Protein AF-A0A3D6DDX4-F1 (afdb_monomer)

Radius of gyration: 32.61 Å; Cα contacts (8 Å, |Δi|>4): 515; chains: 1; bounding box: 74×57×93 Å

Solvent-accessible surface area (backbone atoms only — not comparable to full-atom values): 14996 Å² total; per-residue (Å²): 114,76,58,86,79,42,96,39,39,44,76,56,99,90,41,79,40,80,52,83,88,81,90,64,96,78,84,83,81,57,51,32,90,61,49,87,46,74,40,81,66,42,64,26,13,63,46,86,69,30,82,55,46,32,93,75,28,76,35,69,66,72,69,34,29,23,49,38,32,46,39,37,30,42,78,93,50,89,79,35,96,74,36,42,15,45,24,26,73,95,65,75,56,36,35,59,79,34,72,45,47,63,95,54,93,49,34,35,38,44,75,47,78,45,48,68,45,77,48,56,31,42,51,16,49,16,50,45,78,90,28,47,54,61,43,44,73,92,62,22,43,79,62,88,78,89,50,33,25,38,65,49,72,41,76,87,49,60,44,70,52,73,59,23,16,77,52,45,81,45,36,34,66,26,10,61,48,86,58,21,76,53,43,35,98,63,31,67,40,70,69,72,58,55,75,45,71,55,29,73,25,16,64,48,84,85,27,77,58,43,31,94,75,27,73,36,74,65,80,69,59,39,58,90,84,50,57,103,47,70,59,28,71,80,68,84,85,51,76,50,72,68,24,54,48,54,54,61,71,49,62,89,65,82,86,131

Mean predicted aligned error: 11.87 Å

Foldseek 3Di:
DQDDPPPQWHDDPNDIDGHDDPPDDDDDADCDDNDPHHDDQQEDQCFPQFPGHDPSHPYYPQPGKAKEKEKEAAPVDDADPQAKAKAWVVVPRFQNPGHWDDPDLRMTMDMDIDTFDKIWMWMARHRDPVRTFQADPVQFDDPVPPGGTGMDGDDSHHDYDQYAYGNGPAFAAWCCDPQAPRHDPRHPHHPPNSPHGADEDACDPQFPGHDPSHPHYPPRGHHPPQDVCNQPCVPPPDNDVVSVVVCVVCPPPDDD

Structure (mmCIF, N/CA/C/O backbone):
data_AF-A0A3D6DDX4-F1
#
_entry.id   AF-A0A3D6DDX4-F1
#
loop_
_atom_site.group_PDB
_atom_site.id
_atom_s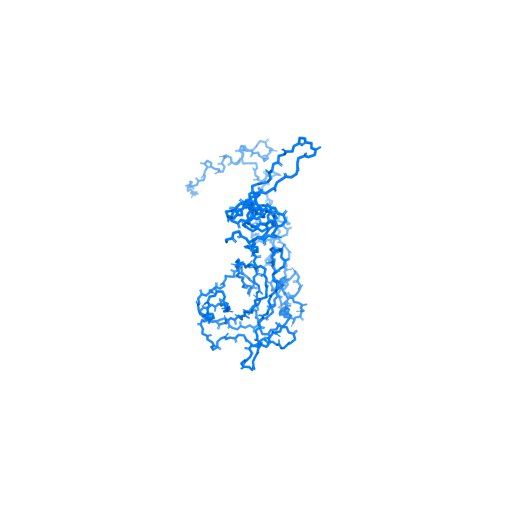ite.type_symbol
_atom_site.label_atom_id
_atom_site.label_alt_id
_atom_site.label_comp_id
_atom_site.label_asym_id
_atom_site.label_entity_id
_atom_site.label_seq_id
_atom_site.pdbx_PDB_ins_code
_atom_site.Cartn_x
_atom_site.Cartn_y
_atom_site.Cartn_z
_atom_site.occupancy
_atom_site.B_iso_or_equiv
_atom_site.auth_seq_id
_atom_site.auth_comp_id
_atom_site.auth_asym_id
_atom_site.auth_atom_id
_atom_site.pdbx_PDB_model_num
ATOM 1 N N . MET A 1 1 ? 30.812 7.274 -39.908 1.00 54.00 1 MET A N 1
ATOM 2 C CA . MET A 1 1 ? 31.509 7.674 -41.150 1.00 54.00 1 MET A CA 1
ATOM 3 C C . MET A 1 1 ? 30.597 7.269 -42.289 1.00 54.00 1 MET A C 1
ATOM 5 O O . MET A 1 1 ? 30.140 6.133 -42.245 1.00 54.00 1 MET A O 1
ATOM 9 N N . PHE A 1 2 ? 30.255 8.176 -43.211 1.00 59.62 2 PHE A N 1
ATOM 10 C CA . PHE A 1 2 ? 29.468 7.807 -44.393 1.00 59.62 2 PHE A CA 1
ATOM 11 C C . PHE A 1 2 ? 30.114 6.600 -45.078 1.00 59.62 2 PHE A C 1
ATOM 13 O O . PHE A 1 2 ? 31.309 6.622 -45.369 1.00 59.62 2 PHE A O 1
ATOM 20 N N . VAL A 1 3 ? 29.335 5.538 -45.269 1.00 61.09 3 VAL A N 1
ATOM 21 C CA . VAL A 1 3 ? 29.770 4.351 -46.003 1.00 61.09 3 VAL A CA 1
ATOM 22 C C . VAL A 1 3 ? 29.190 4.465 -47.404 1.00 61.09 3 VAL A C 1
ATOM 24 O O . VAL A 1 3 ? 27.988 4.691 -47.569 1.00 61.09 3 VAL A O 1
ATOM 27 N N . GLU A 1 4 ? 30.062 4.348 -48.398 1.00 57.22 4 GLU A N 1
ATOM 28 C CA . GLU A 1 4 ? 29.690 4.280 -49.806 1.00 57.22 4 GLU A CA 1
ATOM 29 C C . GLU A 1 4 ? 28.617 3.198 -50.029 1.00 57.22 4 GLU A C 1
ATOM 31 O O . GLU A 1 4 ? 28.760 2.066 -49.568 1.00 57.22 4 GLU A O 1
ATOM 36 N N . GLY A 1 5 ? 27.526 3.560 -50.713 1.00 59.16 5 GLY A N 1
ATOM 37 C CA . GLY A 1 5 ? 26.443 2.632 -51.062 1.00 59.16 5 GLY A CA 1
ATOM 38 C C . GLY A 1 5 ? 25.232 2.624 -50.119 1.00 59.16 5 GLY A C 1
ATOM 39 O O . GLY A 1 5 ? 24.319 1.827 -50.324 1.00 59.16 5 GLY A O 1
ATOM 40 N N . THR A 1 6 ? 25.172 3.505 -49.114 1.00 67.25 6 THR A N 1
ATOM 41 C CA . THR A 1 6 ? 23.922 3.743 -48.363 1.00 67.25 6 THR A CA 1
ATOM 42 C C . THR A 1 6 ? 22.926 4.548 -49.206 1.00 67.25 6 THR A C 1
ATOM 44 O O . THR A 1 6 ? 23.333 5.371 -50.023 1.00 67.25 6 THR A O 1
ATOM 47 N N . SER A 1 7 ? 21.621 4.314 -49.022 1.00 69.56 7 SER A N 1
ATOM 48 C CA . SER A 1 7 ? 20.542 4.767 -49.923 1.00 69.56 7 SER A CA 1
ATOM 49 C C . SER A 1 7 ? 20.453 6.280 -50.153 1.00 69.56 7 SER A C 1
ATOM 51 O O . SER A 1 7 ? 19.925 6.695 -51.178 1.00 69.56 7 SER A O 1
ATOM 53 N N . CYS A 1 8 ? 20.980 7.102 -49.239 1.00 74.12 8 CYS A N 1
ATOM 54 C CA . CYS A 1 8 ? 21.035 8.557 -49.392 1.00 74.12 8 CYS A CA 1
ATOM 55 C C . CYS A 1 8 ? 22.412 9.074 -49.826 1.00 74.12 8 CYS A C 1
ATOM 57 O O . CYS A 1 8 ? 22.665 10.269 -49.706 1.00 74.12 8 CYS A O 1
ATOM 59 N N . THR A 1 9 ? 23.340 8.217 -50.257 1.00 81.25 9 THR A N 1
ATOM 60 C CA . THR A 1 9 ? 24.701 8.631 -50.625 1.00 81.25 9 THR A CA 1
ATOM 61 C C . THR A 1 9 ? 25.054 8.280 -52.059 1.00 81.25 9 THR A C 1
ATOM 63 O O . THR A 1 9 ? 24.591 7.284 -52.609 1.00 81.25 9 THR A O 1
ATOM 66 N N . SER A 1 10 ? 25.929 9.084 -52.655 1.00 84.25 10 SER A N 1
ATOM 67 C CA . SER A 1 10 ? 26.628 8.747 -53.894 1.00 84.25 10 SER A CA 1
ATOM 68 C C . SER A 1 10 ? 28.092 9.162 -53.797 1.00 84.25 10 SER A C 1
ATOM 70 O O . SER A 1 10 ? 28.427 10.157 -53.150 1.00 84.25 10 SER A O 1
ATOM 72 N N . THR A 1 11 ? 28.973 8.394 -54.435 1.00 82.00 11 THR A N 1
ATOM 73 C CA . THR A 1 11 ? 30.390 8.750 -54.553 1.00 82.00 11 THR A CA 1
ATOM 74 C C . THR A 1 11 ? 30.614 9.455 -55.879 1.00 82.00 11 THR A C 1
ATOM 76 O O . THR A 1 11 ? 30.340 8.896 -56.940 1.00 82.00 11 THR A O 1
ATOM 79 N N . ILE A 1 12 ? 31.131 10.680 -55.821 1.00 80.25 12 ILE A N 1
ATOM 80 C CA . ILE A 1 12 ? 31.520 11.462 -56.998 1.00 80.25 12 ILE A CA 1
ATOM 81 C C . ILE A 1 12 ? 32.944 11.954 -56.751 1.00 80.25 12 ILE A C 1
ATOM 83 O O . ILE A 1 12 ? 33.232 12.517 -55.696 1.00 80.25 12 ILE A O 1
ATOM 87 N N . ASP A 1 13 ? 33.844 11.685 -57.697 1.00 83.94 13 ASP A N 1
ATOM 88 C CA . ASP A 1 13 ? 35.253 12.104 -57.663 1.00 83.94 13 ASP A CA 1
ATOM 89 C C . ASP A 1 13 ? 36.011 11.736 -56.371 1.00 83.94 13 ASP A C 1
ATOM 91 O O . ASP A 1 13 ? 36.883 12.467 -55.905 1.00 83.94 13 ASP A O 1
ATOM 95 N N . GLY A 1 14 ? 35.688 10.581 -55.778 1.00 81.56 14 GLY A N 1
ATOM 96 C CA . GLY A 1 14 ? 36.337 10.083 -54.559 1.00 81.56 14 GLY A CA 1
ATOM 97 C C . GLY A 1 14 ? 35.808 10.686 -53.253 1.00 81.56 14 GLY A C 1
ATOM 98 O O . GLY A 1 14 ? 36.330 10.364 -52.187 1.00 81.56 14 GLY A O 1
ATOM 99 N N . PHE A 1 15 ? 34.760 11.513 -53.313 1.00 79.75 15 PHE A N 1
ATOM 100 C CA . PHE A 1 15 ? 34.055 12.036 -52.144 1.00 79.75 15 PHE A CA 1
ATOM 101 C C . PHE A 1 15 ? 32.671 11.389 -52.021 1.00 79.75 15 PHE A C 1
ATOM 103 O O . PHE A 1 15 ? 31.879 11.403 -52.965 1.00 79.75 15 PHE A O 1
ATOM 110 N N . THR A 1 16 ? 32.363 10.834 -50.847 1.00 79.75 16 THR A N 1
ATOM 111 C CA . THR A 1 16 ? 31.023 10.327 -50.524 1.00 79.75 16 THR A CA 1
ATOM 112 C C . THR A 1 16 ? 30.129 11.495 -50.115 1.00 79.75 16 THR A C 1
ATOM 114 O O . THR A 1 16 ? 30.319 12.094 -49.056 1.00 79.75 16 THR A O 1
ATOM 117 N N . ASN A 1 17 ? 29.158 11.820 -50.964 1.00 80.62 17 ASN A N 1
ATOM 118 C CA . ASN A 1 17 ? 28.190 12.895 -50.771 1.00 80.62 17 ASN A CA 1
ATOM 119 C C . ASN A 1 17 ? 26.814 12.328 -50.415 1.00 80.62 17 ASN A C 1
ATOM 121 O O . ASN A 1 17 ? 26.545 11.149 -50.644 1.00 80.62 17 ASN A O 1
ATOM 125 N N . ARG A 1 18 ? 25.920 13.181 -49.904 1.00 82.19 18 ARG A N 1
ATOM 126 C CA . ARG A 1 18 ? 24.488 12.869 -49.816 1.00 82.19 18 ARG A CA 1
ATOM 127 C C . ARG A 1 18 ? 23.796 13.134 -51.158 1.00 82.19 18 ARG A C 1
ATOM 129 O O . ARG A 1 18 ? 24.136 14.093 -51.845 1.00 82.19 18 ARG A O 1
ATOM 136 N N . THR A 1 19 ? 22.800 12.323 -51.484 1.00 81.81 19 THR A N 1
ATOM 137 C CA . THR A 1 19 ? 21.980 12.395 -52.694 1.00 81.81 19 THR A CA 1
ATOM 138 C C . THR A 1 19 ? 20.511 12.468 -52.308 1.00 81.81 19 THR A C 1
ATOM 140 O O . THR A 1 19 ? 20.072 11.788 -51.381 1.00 81.81 19 THR A O 1
ATOM 143 N N . MET A 1 20 ? 19.756 13.295 -53.028 1.00 80.12 20 MET A N 1
ATOM 144 C CA . MET A 1 20 ? 18.311 13.452 -52.884 1.00 80.12 20 MET A CA 1
ATOM 145 C C . MET A 1 20 ? 17.662 13.487 -54.271 1.00 80.12 20 MET A C 1
ATOM 147 O O . MET A 1 20 ? 18.166 14.171 -55.161 1.00 80.12 20 MET A O 1
ATOM 151 N N . ASP A 1 21 ? 16.536 12.794 -54.437 1.00 78.69 21 ASP A N 1
ATOM 152 C CA . ASP A 1 21 ? 15.739 12.827 -55.665 1.00 78.69 21 ASP A CA 1
ATOM 153 C C . ASP A 1 21 ? 14.546 13.771 -55.488 1.00 78.69 21 ASP A C 1
ATOM 155 O O . ASP A 1 21 ? 13.675 13.552 -54.646 1.00 78.69 21 ASP A O 1
ATOM 159 N N . VAL A 1 22 ? 14.488 14.838 -56.287 1.00 82.69 22 VAL A N 1
ATOM 160 C CA . VAL A 1 22 ? 13.415 15.841 -56.217 1.00 82.69 22 VAL A CA 1
ATOM 161 C C . VAL A 1 22 ? 12.401 15.582 -57.328 1.00 82.69 22 VAL A C 1
ATOM 163 O O . VAL A 1 22 ? 12.643 15.910 -58.487 1.00 82.69 22 VAL A O 1
ATOM 166 N N . THR A 1 23 ? 11.249 15.008 -56.980 1.00 85.25 23 THR A N 1
ATOM 167 C CA . THR A 1 23 ? 10.133 14.749 -57.916 1.00 85.25 23 THR A CA 1
ATOM 168 C C . THR A 1 23 ? 8.969 15.736 -57.759 1.00 85.25 23 THR A C 1
ATOM 170 O O . THR A 1 23 ? 8.028 15.724 -58.551 1.00 85.25 23 THR A O 1
ATOM 173 N N . GLY A 1 24 ? 9.056 16.633 -56.773 1.00 87.19 24 GLY A N 1
ATOM 174 C CA . GLY A 1 24 ? 8.086 17.681 -56.466 1.00 87.19 24 GLY A CA 1
ATOM 175 C C . GLY A 1 24 ? 8.569 18.560 -55.308 1.00 87.19 24 GLY A C 1
ATOM 176 O O . GLY A 1 24 ? 9.687 18.393 -54.823 1.00 87.19 24 GLY A O 1
ATOM 177 N N . ALA A 1 25 ? 7.734 19.503 -54.865 1.00 81.94 25 ALA A N 1
ATOM 178 C CA . ALA A 1 25 ? 8.025 20.279 -53.662 1.00 81.94 25 ALA A CA 1
ATOM 179 C C . ALA A 1 25 ? 8.060 19.347 -52.440 1.00 81.94 25 ALA A C 1
ATOM 181 O O . ALA A 1 25 ? 7.095 18.627 -52.189 1.00 81.94 25 ALA A O 1
ATOM 182 N N . ALA A 1 26 ? 9.166 19.366 -51.702 1.00 73.94 26 ALA A N 1
ATOM 183 C CA . ALA A 1 26 ? 9.375 18.531 -50.528 1.00 73.94 26 ALA A CA 1
ATOM 184 C C . ALA A 1 26 ? 10.212 19.275 -49.480 1.00 73.94 26 ALA A C 1
ATOM 186 O O . ALA A 1 26 ? 11.083 20.076 -49.827 1.00 73.94 26 ALA A O 1
ATOM 187 N N . THR A 1 27 ? 9.956 18.974 -48.210 1.00 73.44 27 THR A N 1
ATOM 188 C CA . THR A 1 27 ? 10.793 19.359 -47.068 1.00 73.44 27 THR A CA 1
ATOM 189 C C . THR A 1 27 ? 11.576 18.121 -46.641 1.00 73.44 27 THR A C 1
ATOM 191 O O . THR A 1 27 ? 10.989 17.048 -46.547 1.00 73.44 27 THR A O 1
ATOM 194 N N . LEU A 1 28 ? 12.889 18.243 -46.440 1.00 70.12 28 LEU A N 1
ATOM 195 C CA . LEU A 1 28 ? 13.732 17.124 -46.009 1.00 70.12 28 LEU A CA 1
ATOM 196 C C . LEU A 1 28 ? 13.717 16.966 -44.485 1.00 70.12 28 LEU A C 1
ATOM 198 O O . LEU A 1 28 ? 13.709 17.968 -43.770 1.00 70.12 28 LEU A O 1
ATOM 202 N N . ASP A 1 29 ? 13.807 15.722 -44.014 1.00 64.94 29 ASP A N 1
ATOM 203 C CA . ASP A 1 29 ? 13.931 15.400 -42.590 1.00 64.94 29 ASP A CA 1
ATOM 204 C C . ASP A 1 29 ? 15.296 15.827 -42.016 1.00 64.94 29 ASP A C 1
ATOM 206 O O . ASP A 1 29 ? 16.325 15.823 -42.705 1.00 64.94 29 ASP A O 1
ATOM 210 N N . VAL A 1 30 ? 15.321 16.171 -40.724 1.00 70.88 30 VAL A N 1
ATOM 211 C CA . VAL A 1 30 ? 16.560 16.417 -39.966 1.00 70.88 30 VAL A CA 1
ATOM 212 C C . VAL A 1 30 ? 17.278 15.082 -39.771 1.00 70.88 30 VAL A C 1
ATOM 214 O O . VAL A 1 30 ? 16.682 14.151 -39.255 1.00 70.88 30 VAL A O 1
ATOM 217 N N . VAL A 1 31 ? 18.550 14.963 -40.175 1.00 73.12 31 VAL A N 1
ATOM 218 C CA . VAL A 1 31 ? 19.326 13.699 -40.181 1.00 73.12 31 VAL A CA 1
ATOM 219 C C . VAL A 1 31 ? 20.639 13.798 -39.403 1.00 73.12 31 VAL A C 1
ATOM 221 O O . VAL A 1 31 ? 21.297 14.840 -39.413 1.00 73.12 31 VAL A O 1
ATOM 224 N N . CYS A 1 32 ? 21.075 12.703 -38.768 1.00 70.31 32 CYS A N 1
ATOM 225 C CA . CYS A 1 32 ? 22.289 12.708 -37.945 1.00 70.31 32 CYS A CA 1
ATOM 226 C C . CYS A 1 32 ? 23.563 12.967 -38.752 1.00 70.31 32 CYS A C 1
ATOM 228 O O . CYS A 1 32 ? 23.680 12.583 -39.920 1.00 70.31 32 CYS A O 1
ATOM 230 N N . TRP A 1 33 ? 24.564 13.585 -38.117 1.00 68.38 33 TRP A N 1
ATOM 231 C CA . TRP A 1 33 ? 25.896 13.771 -38.702 1.00 68.38 33 TRP A CA 1
ATOM 232 C C . TRP A 1 33 ? 26.492 12.417 -39.126 1.00 68.38 33 TRP A C 1
ATOM 234 O O . TRP A 1 33 ? 26.530 11.481 -38.331 1.00 68.38 33 TRP A O 1
ATOM 244 N N . ASN A 1 34 ? 26.958 12.296 -40.378 1.00 71.12 34 ASN A N 1
ATOM 245 C CA . ASN A 1 34 ? 27.402 11.028 -40.991 1.00 71.12 34 ASN A CA 1
ATOM 246 C C . ASN A 1 34 ? 26.329 9.920 -41.137 1.00 71.12 34 ASN A C 1
ATOM 248 O O . ASN A 1 34 ? 26.691 8.752 -41.280 1.00 71.12 34 ASN A O 1
ATOM 252 N N . SER A 1 35 ? 25.036 10.259 -41.130 1.00 68.69 35 SER A N 1
ATOM 253 C CA . SER A 1 35 ? 23.929 9.304 -41.288 1.00 68.69 35 SER A CA 1
ATOM 254 C C . SER A 1 35 ? 22.991 9.682 -42.436 1.00 68.69 35 SER A C 1
ATOM 256 O O . SER A 1 35 ? 22.870 10.856 -42.789 1.00 68.69 35 SER A O 1
ATOM 258 N N . CYS A 1 36 ? 22.318 8.686 -43.004 1.00 67.94 36 CYS A N 1
ATOM 259 C CA . CYS A 1 36 ? 21.167 8.869 -43.892 1.00 67.94 36 CYS A CA 1
ATOM 260 C C . CYS A 1 36 ? 19.829 8.914 -43.153 1.00 67.94 36 CYS A C 1
ATOM 262 O O . CYS A 1 36 ? 18.794 9.119 -43.775 1.00 67.94 36 CYS A O 1
ATOM 264 N N . TYR A 1 37 ? 19.863 8.684 -41.845 1.00 65.19 37 TYR A N 1
ATOM 265 C CA . TYR A 1 37 ? 18.694 8.500 -41.001 1.00 65.19 37 TYR A CA 1
ATOM 266 C C . TYR A 1 37 ? 18.467 9.729 -40.124 1.00 65.19 37 TYR A C 1
ATOM 268 O O . TYR A 1 37 ? 19.427 10.442 -39.798 1.00 65.19 37 TYR A O 1
ATOM 276 N N . ALA A 1 38 ? 17.203 9.969 -39.767 1.00 64.31 38 ALA A N 1
ATOM 277 C CA . ALA A 1 38 ? 16.792 11.135 -39.003 1.00 64.31 38 ALA A CA 1
ATOM 278 C C . ALA A 1 38 ? 17.563 11.267 -37.669 1.00 64.31 38 ALA A C 1
ATOM 280 O O . ALA A 1 38 ? 17.870 10.260 -37.031 1.00 64.31 38 ALA A O 1
ATOM 281 N N . CYS A 1 39 ? 17.901 12.496 -37.277 1.00 66.62 39 CYS A N 1
ATOM 282 C CA . CYS A 1 39 ? 18.318 12.859 -35.919 1.00 66.62 39 CYS A CA 1
ATOM 283 C C . CYS A 1 39 ? 17.188 13.678 -35.313 1.00 66.62 39 CYS A C 1
ATOM 285 O O . CYS A 1 39 ? 16.641 14.512 -36.022 1.00 66.62 39 CYS A O 1
ATOM 287 N N . ASP A 1 40 ? 16.901 13.478 -34.033 1.00 61.19 40 ASP A N 1
ATOM 288 C CA . ASP A 1 40 ? 15.701 13.951 -33.329 1.00 61.19 40 ASP A CA 1
ATOM 289 C C . ASP A 1 40 ? 14.442 13.154 -33.662 1.00 61.19 40 ASP A C 1
ATOM 291 O O . ASP A 1 40 ? 13.486 13.638 -34.264 1.00 61.19 40 ASP A O 1
ATOM 295 N N . VAL A 1 41 ? 14.392 11.930 -33.143 1.00 65.00 41 VAL A N 1
ATOM 296 C CA . VAL A 1 41 ? 13.188 11.620 -32.379 1.00 65.00 41 VAL A CA 1
ATOM 297 C C . VAL A 1 41 ? 13.371 12.299 -31.027 1.00 65.00 41 VAL A C 1
ATOM 299 O O . VAL A 1 41 ? 14.342 12.009 -30.337 1.00 65.00 41 VAL A O 1
ATOM 302 N N . ALA A 1 42 ? 12.508 13.255 -30.680 1.00 78.00 42 ALA A N 1
ATOM 303 C CA . ALA A 1 42 ? 12.359 13.640 -29.284 1.00 78.00 42 ALA A CA 1
ATOM 304 C C . ALA A 1 42 ? 12.030 12.345 -28.532 1.00 78.00 42 ALA A C 1
ATOM 306 O O . ALA A 1 42 ? 10.989 11.735 -28.779 1.00 78.00 42 ALA A O 1
ATOM 307 N N . THR A 1 43 ? 12.991 11.838 -27.767 1.00 82.62 43 THR A N 1
ATOM 308 C CA . THR A 1 43 ? 12.847 10.582 -27.042 1.00 82.62 43 THR A CA 1
ATOM 309 C C . THR A 1 43 ? 12.521 10.879 -25.597 1.00 82.62 43 THR A C 1
ATOM 311 O O . THR A 1 43 ? 13.166 11.731 -24.989 1.00 82.62 43 THR A O 1
ATOM 314 N N . GLY A 1 44 ? 11.572 10.142 -25.055 1.00 88.25 44 GLY A N 1
ATOM 315 C CA . GLY A 1 44 ? 11.123 10.260 -23.678 1.00 88.25 44 GLY A CA 1
ATOM 316 C C . GLY A 1 44 ? 9.973 9.294 -23.460 1.00 88.25 44 GLY A C 1
ATOM 317 O O . GLY A 1 44 ? 9.566 8.594 -24.390 1.00 88.25 44 GLY A O 1
ATOM 318 N N . CYS A 1 45 ? 9.422 9.256 -22.253 1.00 93.88 45 CYS A N 1
ATOM 319 C CA . CYS A 1 45 ? 8.257 8.421 -22.022 1.00 93.88 45 CYS A CA 1
ATOM 320 C C . CYS A 1 45 ? 7.063 8.929 -22.842 1.00 93.88 45 CYS A C 1
ATOM 322 O O . CYS A 1 45 ? 6.601 10.052 -22.651 1.00 93.88 45 CYS A O 1
ATOM 324 N N . THR A 1 46 ? 6.531 8.078 -23.719 1.00 92.62 46 THR A N 1
ATOM 325 C CA . THR A 1 46 ? 5.374 8.420 -24.570 1.00 92.62 46 THR A CA 1
ATOM 326 C C . THR A 1 46 ? 4.031 7.969 -23.992 1.00 92.62 46 THR A C 1
ATOM 328 O O . THR A 1 46 ? 3.002 8.171 -24.633 1.00 92.62 46 THR A O 1
ATOM 331 N N . ASP A 1 47 ? 4.018 7.368 -22.797 1.00 94.56 47 ASP A N 1
ATOM 332 C CA . ASP A 1 47 ? 2.801 6.903 -22.125 1.00 94.56 47 ASP A CA 1
ATOM 333 C C . ASP A 1 47 ? 2.166 8.026 -21.278 1.00 94.56 47 ASP A C 1
ATOM 335 O O . ASP A 1 47 ? 2.743 8.398 -20.254 1.00 94.56 47 ASP A O 1
ATOM 339 N N . PRO A 1 48 ? 0.969 8.541 -21.631 1.00 94.31 48 PRO A N 1
ATOM 340 C CA . PRO A 1 48 ? 0.280 9.575 -20.854 1.00 94.31 48 PRO A CA 1
ATOM 341 C C . PRO A 1 48 ? -0.113 9.154 -19.430 1.00 94.31 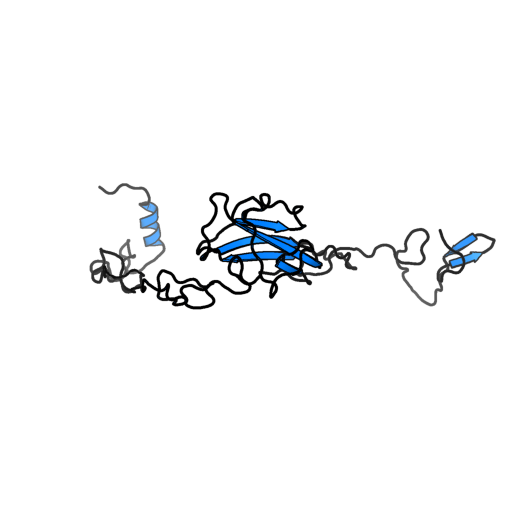48 PRO A C 1
ATOM 343 O O . PRO A 1 48 ? -0.471 10.008 -18.619 1.00 94.31 48 PRO A O 1
ATOM 346 N N . GLY A 1 49 ? -0.112 7.852 -19.133 1.00 92.88 49 GLY A N 1
ATOM 347 C CA . GLY A 1 49 ? -0.367 7.289 -17.808 1.00 92.88 49 GLY A CA 1
ATOM 348 C C . GLY A 1 49 ? 0.871 7.199 -16.909 1.00 92.88 49 GLY A C 1
ATOM 349 O O . GLY A 1 49 ? 0.724 6.910 -15.719 1.00 92.88 49 GLY A O 1
ATOM 350 N N . ALA A 1 50 ? 2.070 7.444 -17.441 1.00 96.56 50 ALA A N 1
ATOM 351 C CA . ALA A 1 50 ? 3.313 7.423 -16.678 1.00 96.56 50 ALA A CA 1
ATOM 352 C C . ALA A 1 50 ? 3.559 8.738 -15.920 1.00 96.56 50 ALA A C 1
ATOM 354 O O . ALA A 1 50 ? 3.131 9.819 -16.323 1.00 96.56 50 ALA A O 1
ATOM 355 N N . LEU A 1 51 ? 4.321 8.660 -14.829 1.00 96.69 51 LEU A N 1
ATOM 356 C CA . LEU A 1 51 ? 4.665 9.815 -13.987 1.00 96.69 51 LEU A CA 1
ATOM 357 C C . LEU A 1 51 ? 5.609 10.805 -14.676 1.00 96.69 51 LEU A C 1
ATOM 359 O O . LEU A 1 51 ? 5.664 11.975 -14.302 1.00 96.69 51 LEU A O 1
ATOM 363 N N . ASN A 1 52 ? 6.376 10.325 -15.648 1.00 96.06 52 ASN A N 1
ATOM 364 C CA . ASN A 1 52 ? 7.366 11.080 -16.405 1.00 96.06 52 ASN A CA 1
ATOM 365 C C . ASN A 1 52 ? 7.009 11.180 -17.895 1.00 96.06 52 ASN A C 1
ATOM 367 O O . ASN A 1 52 ? 7.917 11.264 -18.720 1.00 96.06 52 ASN A O 1
ATOM 371 N N . TYR A 1 53 ? 5.712 11.155 -18.226 1.00 95.88 53 TYR A N 1
ATOM 372 C CA . TYR A 1 53 ? 5.220 11.409 -19.580 1.00 95.88 53 TYR A CA 1
ATOM 373 C C . TYR A 1 53 ? 5.802 12.707 -20.154 1.00 95.88 53 TYR A C 1
ATOM 375 O O . TYR A 1 53 ? 5.737 13.764 -19.520 1.00 95.88 53 TYR A O 1
ATOM 383 N N . ASP A 1 54 ? 6.339 12.618 -21.366 1.00 94.56 54 ASP A N 1
ATOM 384 C CA . ASP A 1 54 ? 6.859 13.737 -22.139 1.00 94.56 54 ASP A CA 1
ATOM 385 C C . ASP A 1 54 ? 5.970 13.938 -23.372 1.00 94.56 54 ASP A C 1
ATOM 387 O O . ASP A 1 54 ? 5.987 13.144 -24.313 1.00 94.56 54 ASP A O 1
ATOM 391 N N . ASP A 1 55 ? 5.187 15.018 -23.378 1.00 94.56 55 ASP A N 1
ATOM 392 C CA . ASP A 1 55 ? 4.277 15.346 -24.480 1.00 94.56 55 ASP A CA 1
ATOM 393 C C . ASP A 1 55 ? 4.996 15.833 -25.747 1.00 94.56 55 ASP A C 1
ATOM 395 O O . ASP A 1 55 ? 4.377 15.947 -26.810 1.00 94.56 55 ASP A O 1
ATOM 399 N N . THR A 1 56 ? 6.301 16.092 -25.653 1.00 88.94 56 THR A N 1
ATOM 400 C CA . THR A 1 56 ? 7.159 16.414 -26.791 1.00 88.94 56 THR A CA 1
ATOM 401 C C . THR A 1 56 ? 7.824 15.176 -27.384 1.00 88.94 56 THR A C 1
ATOM 403 O O . THR A 1 56 ? 8.307 15.246 -28.517 1.00 88.94 56 THR A O 1
ATOM 406 N N . ALA A 1 57 ? 7.817 14.043 -26.671 1.00 87.69 57 ALA A N 1
ATOM 407 C CA . ALA A 1 57 ? 8.414 12.805 -27.141 1.00 87.69 57 ALA A CA 1
ATOM 408 C C . ALA A 1 57 ? 7.602 12.186 -28.290 1.00 87.69 57 ALA A C 1
ATOM 410 O O . ALA A 1 57 ? 6.391 11.983 -28.215 1.00 87.69 57 ALA A O 1
ATOM 411 N N . ILE A 1 58 ? 8.300 11.840 -29.371 1.00 83.31 58 ILE A N 1
ATOM 412 C CA . ILE A 1 58 ? 7.756 11.142 -30.543 1.00 83.31 58 ILE A CA 1
ATOM 413 C C . ILE A 1 58 ? 8.264 9.699 -30.656 1.00 83.31 58 ILE A C 1
ATOM 415 O O . ILE A 1 58 ? 7.852 8.974 -31.562 1.00 83.31 58 ILE A O 1
ATOM 419 N N . ALA A 1 59 ? 9.152 9.275 -29.752 1.00 82.25 59 ALA A N 1
ATOM 420 C CA . ALA A 1 59 ? 9.579 7.889 -29.603 1.00 82.25 59 ALA A CA 1
ATOM 421 C C . ALA A 1 59 ? 9.822 7.545 -28.128 1.00 82.25 59 ALA A C 1
ATOM 423 O O . ALA A 1 59 ? 10.459 8.314 -27.410 1.00 82.25 59 ALA A O 1
ATOM 424 N N . ASP A 1 60 ? 9.349 6.370 -27.710 1.00 85.69 60 ASP A N 1
ATOM 425 C CA . ASP A 1 60 ? 9.574 5.858 -26.359 1.00 85.69 60 ASP A CA 1
ATOM 426 C C . ASP A 1 60 ? 11.041 5.453 -26.165 1.00 85.69 60 ASP A C 1
ATOM 428 O O . ASP A 1 60 ? 11.582 4.666 -26.948 1.00 85.69 60 ASP A O 1
ATOM 432 N N . ASP A 1 61 ? 11.685 5.976 -25.121 1.00 88.56 61 ASP A N 1
ATOM 433 C CA . ASP A 1 61 ? 13.025 5.557 -24.691 1.00 88.56 61 ASP A CA 1
ATOM 434 C C . ASP A 1 61 ? 13.003 4.460 -23.615 1.00 88.56 61 ASP A C 1
ATOM 436 O O . ASP A 1 61 ? 14.060 4.024 -23.152 1.00 88.56 61 ASP A O 1
ATOM 440 N N . GLY A 1 62 ? 11.814 3.998 -23.221 1.00 87.81 62 GLY A N 1
ATOM 441 C CA . GLY A 1 62 ? 11.625 3.010 -22.166 1.00 87.81 62 GLY A CA 1
ATOM 442 C C . GLY A 1 62 ? 11.814 3.578 -20.759 1.00 87.81 62 GLY A C 1
ATOM 443 O O . GLY A 1 62 ? 11.867 2.804 -19.803 1.00 87.81 62 GLY A O 1
ATOM 444 N N . SER A 1 63 ? 11.914 4.903 -20.604 1.00 91.81 63 SER A N 1
ATOM 445 C CA . SER A 1 63 ? 12.090 5.553 -19.300 1.00 91.81 63 SER A CA 1
ATOM 446 C C . SER A 1 63 ? 10.806 5.646 -18.480 1.00 91.81 63 SER A C 1
ATOM 448 O O . SER A 1 63 ? 10.880 6.048 -17.319 1.00 91.81 63 SER A O 1
ATOM 450 N N . CYS A 1 64 ? 9.645 5.297 -19.044 1.00 95.62 64 CYS A N 1
ATOM 451 C CA . CYS A 1 64 ? 8.357 5.413 -18.365 1.00 95.62 64 CYS A CA 1
ATOM 452 C C . CYS A 1 64 ? 8.380 4.809 -16.955 1.00 95.62 64 CYS A C 1
ATOM 454 O O . CYS A 1 64 ? 8.791 3.659 -16.771 1.00 95.62 64 CYS A O 1
ATOM 456 N N . SER A 1 65 ? 7.926 5.586 -15.972 1.00 96.69 65 SER A N 1
ATOM 457 C CA . SER A 1 65 ? 7.843 5.206 -14.567 1.00 96.69 65 SER A CA 1
ATOM 458 C C . SER A 1 65 ? 6.406 5.253 -14.058 1.00 96.69 65 SER A C 1
ATOM 460 O O . SER A 1 65 ? 5.617 6.133 -14.407 1.00 96.69 65 SER A O 1
ATOM 462 N N . TYR A 1 66 ? 6.079 4.292 -13.200 1.00 98.00 66 TYR A N 1
ATOM 463 C CA . TYR A 1 66 ? 4.743 4.085 -12.659 1.00 98.00 66 TYR A CA 1
ATOM 464 C C . TYR A 1 66 ? 4.809 3.918 -11.147 1.00 98.00 66 TYR A C 1
ATOM 466 O O . TYR A 1 66 ? 5.760 3.355 -10.602 1.00 98.00 66 TYR A O 1
ATOM 474 N N . THR A 1 67 ? 3.782 4.405 -10.463 1.00 98.19 67 THR A N 1
ATOM 475 C CA . THR A 1 67 ? 3.583 4.198 -9.033 1.00 98.19 67 THR A CA 1
ATOM 476 C C . THR A 1 67 ? 3.137 2.764 -8.766 1.00 98.19 67 THR A C 1
ATOM 478 O O . THR A 1 67 ? 2.159 2.295 -9.342 1.00 98.19 67 THR A O 1
ATOM 481 N N . VAL A 1 68 ? 3.814 2.091 -7.843 1.00 98.19 68 VAL A N 1
ATOM 482 C CA . VAL A 1 68 ? 3.458 0.766 -7.337 1.00 98.19 68 VAL A CA 1
ATOM 483 C C . VAL A 1 68 ? 3.220 0.878 -5.839 1.00 98.19 68 VAL A C 1
ATOM 485 O O . VAL A 1 68 ? 4.119 1.290 -5.114 1.00 98.19 68 VAL A O 1
ATOM 488 N N . THR A 1 69 ? 2.036 0.505 -5.364 1.00 98.31 69 THR A N 1
ATOM 489 C CA . THR A 1 69 ? 1.720 0.434 -3.932 1.00 98.31 69 THR A CA 1
ATOM 490 C C . THR A 1 69 ? 1.688 -1.023 -3.491 1.00 98.31 69 THR A C 1
ATOM 492 O O . THR A 1 69 ? 0.812 -1.791 -3.889 1.00 98.31 69 THR A O 1
ATOM 495 N N . LEU A 1 70 ? 2.661 -1.395 -2.665 1.00 98.19 70 LEU A N 1
ATOM 496 C CA . LEU A 1 70 ? 2.744 -2.683 -1.987 1.00 98.19 70 LEU A CA 1
ATOM 497 C C . LEU A 1 70 ? 1.845 -2.642 -0.752 1.00 98.19 70 LEU A C 1
ATOM 499 O O . LEU A 1 70 ? 1.893 -1.654 -0.019 1.00 98.19 70 LEU A O 1
ATOM 503 N N . ARG A 1 71 ? 1.074 -3.704 -0.500 1.00 98.12 71 ARG A N 1
ATOM 504 C CA . ARG A 1 71 ? 0.179 -3.807 0.660 1.00 98.12 71 ARG A CA 1
ATOM 505 C C . ARG A 1 71 ? 0.320 -5.163 1.342 1.00 98.12 71 ARG A C 1
ATOM 507 O O . ARG A 1 71 ? 0.373 -6.184 0.665 1.00 98.12 71 ARG A O 1
ATOM 514 N N . LEU A 1 72 ? 0.378 -5.158 2.666 1.00 98.25 72 LEU A N 1
ATOM 515 C CA . LEU A 1 72 ? 0.606 -6.336 3.496 1.00 98.25 72 LEU A CA 1
ATOM 516 C C . LEU A 1 72 ? -0.261 -6.258 4.750 1.00 98.25 72 LEU A C 1
ATOM 518 O O . LEU A 1 72 ? -0.260 -5.235 5.425 1.00 98.25 72 LEU A O 1
ATOM 522 N N . ASP A 1 73 ? -0.950 -7.340 5.076 1.00 97.94 73 ASP A N 1
ATOM 523 C CA . ASP A 1 73 ? -1.682 -7.499 6.329 1.00 97.94 73 ASP A CA 1
ATOM 524 C C . ASP A 1 73 ? -0.822 -8.281 7.336 1.00 97.94 73 ASP A C 1
ATOM 526 O O . ASP A 1 73 ? -0.329 -9.380 7.049 1.00 97.94 73 ASP A O 1
ATOM 530 N N . MET A 1 74 ? -0.611 -7.676 8.507 1.00 97.56 74 MET A N 1
ATOM 531 C CA . MET A 1 74 ? 0.201 -8.205 9.605 1.00 97.56 74 MET A CA 1
ATOM 532 C C . MET A 1 74 ? -0.629 -8.740 10.781 1.00 97.56 74 MET A C 1
ATOM 534 O O . MET A 1 74 ? -0.038 -9.126 11.788 1.00 97.56 74 MET A O 1
ATOM 538 N N . SER A 1 75 ? -1.959 -8.810 10.672 1.00 94.69 75 SER A N 1
ATOM 539 C CA . SER A 1 75 ? -2.879 -9.212 11.757 1.00 94.69 75 SER A CA 1
ATOM 540 C C . SER A 1 75 ? -2.544 -10.564 12.405 1.00 94.69 75 SER A C 1
ATOM 542 O O . SER A 1 75 ? -2.740 -10.752 13.604 1.00 94.69 75 SER A O 1
ATOM 544 N N . ASN A 1 76 ? -1.954 -11.494 11.647 1.00 91.81 76 ASN A N 1
ATOM 545 C CA . ASN A 1 76 ? -1.550 -12.820 12.133 1.00 91.81 76 ASN A CA 1
ATOM 546 C C . ASN A 1 76 ? -0.100 -12.903 12.644 1.00 91.81 76 ASN A C 1
ATOM 548 O O . ASN A 1 76 ? 0.415 -14.000 12.884 1.00 91.81 76 ASN A O 1
ATOM 552 N N . ALA A 1 77 ? 0.581 -11.769 12.816 1.00 93.81 77 ALA A N 1
ATOM 553 C CA . ALA A 1 77 ? 1.970 -11.713 13.250 1.00 93.81 77 ALA A CA 1
ATOM 554 C C . ALA A 1 77 ? 2.170 -10.730 14.411 1.00 93.81 77 ALA A C 1
ATOM 556 O O . ALA A 1 77 ? 1.620 -9.635 14.451 1.00 93.81 77 ALA A O 1
ATOM 557 N N . THR A 1 78 ? 3.045 -11.084 15.356 1.00 95.88 78 THR A N 1
ATOM 558 C CA . THR A 1 78 ? 3.560 -10.104 16.319 1.00 95.88 78 THR A CA 1
ATOM 559 C C . THR A 1 78 ? 4.534 -9.172 15.606 1.00 95.88 78 THR A C 1
ATOM 561 O O . THR A 1 78 ? 5.581 -9.612 15.126 1.00 95.88 78 THR A O 1
ATOM 564 N N . ILE A 1 79 ? 4.194 -7.889 15.544 1.00 96.94 79 ILE A N 1
ATOM 565 C CA . ILE A 1 79 ? 5.002 -6.874 14.868 1.00 96.94 79 ILE A CA 1
ATOM 566 C C . ILE A 1 79 ? 6.247 -6.555 15.706 1.00 96.94 79 ILE A C 1
ATOM 568 O O . ILE A 1 79 ? 6.169 -6.326 16.914 1.00 96.94 79 ILE A O 1
ATOM 572 N N . SER A 1 80 ? 7.405 -6.544 15.052 1.00 97.94 80 SER A N 1
ATOM 573 C CA . SER A 1 80 ? 8.681 -6.135 15.637 1.00 97.94 80 SER A CA 1
ATOM 574 C C . SER A 1 80 ? 8.647 -4.671 16.078 1.00 97.94 80 SER A C 1
ATOM 576 O O . SER A 1 80 ? 8.077 -3.825 15.393 1.00 97.94 80 SER A O 1
ATOM 578 N N . GLU A 1 81 ? 9.340 -4.327 17.167 1.00 97.25 81 GLU A N 1
ATOM 579 C CA . GLU A 1 81 ? 9.498 -2.926 17.600 1.00 97.25 81 GLU A CA 1
ATOM 580 C C . GLU A 1 81 ? 10.176 -2.050 16.535 1.00 97.25 81 GLU A C 1
ATOM 582 O O . GLU A 1 81 ? 9.970 -0.838 16.498 1.00 97.25 81 GLU A O 1
ATOM 587 N N . ALA A 1 82 ? 10.969 -2.661 15.648 1.00 97.94 82 ALA A N 1
ATOM 588 C CA . ALA A 1 82 ? 11.569 -1.967 14.515 1.00 97.94 82 ALA A CA 1
ATOM 589 C C . ALA A 1 82 ? 10.567 -1.687 13.375 1.00 97.94 82 ALA A C 1
ATOM 591 O O . ALA A 1 82 ? 10.920 -0.983 12.436 1.00 97.94 82 ALA A O 1
ATOM 592 N N . GLY A 1 83 ? 9.332 -2.190 13.447 1.00 97.56 83 GLY A N 1
ATOM 593 C CA . GLY A 1 83 ? 8.309 -2.042 12.412 1.00 97.56 83 GLY A CA 1
ATOM 594 C C . GLY A 1 83 ? 8.475 -3.026 11.254 1.00 97.56 83 GLY A C 1
ATOM 595 O O . GLY A 1 83 ? 9.201 -4.011 11.357 1.00 97.56 83 GLY A O 1
ATOM 596 N N . VAL A 1 84 ? 7.789 -2.758 10.144 1.00 98.69 84 VAL A N 1
ATOM 597 C CA . VAL A 1 84 ? 7.788 -3.605 8.942 1.00 98.69 84 VAL A CA 1
ATOM 598 C C . VAL A 1 84 ? 8.521 -2.888 7.817 1.00 98.69 84 VAL A C 1
ATOM 600 O O . VAL A 1 84 ? 8.331 -1.689 7.627 1.00 98.69 84 VAL A O 1
ATOM 603 N N . HIS A 1 85 ? 9.347 -3.613 7.072 1.00 98.62 85 HIS A N 1
ATOM 604 C CA . HIS A 1 85 ? 10.128 -3.091 5.956 1.00 98.62 85 HIS A CA 1
ATOM 605 C C . HIS A 1 85 ? 9.920 -3.926 4.692 1.00 98.62 85 HIS A C 1
ATOM 607 O O . HIS A 1 85 ? 9.377 -5.032 4.727 1.00 98.62 85 HIS A O 1
ATOM 613 N N . VAL A 1 86 ? 10.396 -3.403 3.564 1.00 98.50 86 VAL A N 1
ATOM 614 C CA . VAL A 1 86 ? 10.495 -4.141 2.303 1.00 98.50 86 VAL A CA 1
ATOM 615 C C . VAL A 1 86 ? 11.931 -4.130 1.776 1.00 98.50 86 VAL A C 1
ATOM 617 O O . VAL A 1 86 ? 12.583 -3.088 1.722 1.00 98.50 86 VAL A O 1
ATOM 620 N N . ALA A 1 87 ? 12.422 -5.292 1.350 1.00 98.31 87 ALA A N 1
ATOM 621 C CA . ALA A 1 87 ? 13.729 -5.468 0.718 1.00 98.31 87 ALA A CA 1
ATOM 622 C C . ALA A 1 87 ? 13.567 -5.908 -0.749 1.00 98.31 87 ALA A C 1
ATOM 624 O O . ALA A 1 87 ? 12.643 -6.643 -1.080 1.00 98.31 87 ALA A O 1
ATOM 625 N N . GLY A 1 88 ? 14.450 -5.465 -1.641 1.00 97.12 88 GLY A N 1
ATOM 626 C CA . GLY A 1 88 ? 14.371 -5.708 -3.081 1.00 97.12 88 GLY A CA 1
ATOM 627 C C . GLY A 1 88 ? 15.590 -5.161 -3.825 1.00 97.12 88 GLY A C 1
ATOM 628 O O . GLY A 1 88 ? 16.543 -4.661 -3.227 1.00 97.12 88 GLY A O 1
ATOM 629 N N . ALA A 1 89 ? 15.586 -5.237 -5.154 1.00 92.62 89 ALA A N 1
ATOM 630 C CA . ALA A 1 89 ? 16.702 -4.713 -5.948 1.00 92.62 89 ALA A CA 1
ATOM 631 C C . ALA A 1 89 ? 16.776 -3.170 -5.961 1.00 92.62 89 ALA A C 1
ATOM 633 O O . ALA A 1 89 ? 17.857 -2.612 -6.148 1.00 92.62 89 ALA A O 1
ATOM 634 N N . PHE A 1 90 ? 15.653 -2.479 -5.739 1.00 91.06 90 PHE A N 1
ATOM 635 C CA . PHE A 1 90 ? 15.527 -1.015 -5.824 1.00 91.06 90 PHE A CA 1
ATOM 636 C C . PHE A 1 90 ? 16.277 -0.242 -4.716 1.00 91.06 90 PHE A C 1
ATOM 638 O O . PHE A 1 90 ? 16.429 0.973 -4.796 1.00 91.06 90 PHE A O 1
ATOM 645 N N . GLN A 1 91 ? 16.791 -0.953 -3.716 1.00 94.81 91 GLN A N 1
ATOM 646 C CA . GLN A 1 91 ? 17.504 -0.477 -2.530 1.00 94.81 91 GLN A CA 1
ATOM 647 C C . GLN A 1 91 ? 18.646 -1.431 -2.134 1.00 94.81 91 GLN A C 1
ATOM 649 O O . GLN A 1 91 ? 19.062 -1.470 -0.979 1.00 94.81 91 GLN A O 1
ATOM 654 N N . ALA A 1 92 ? 19.151 -2.223 -3.088 1.00 95.88 92 ALA A N 1
ATOM 655 C CA . ALA A 1 92 ? 20.266 -3.156 -2.892 1.00 95.88 92 ALA A CA 1
ATOM 656 C C . ALA A 1 92 ? 20.042 -4.235 -1.810 1.00 95.88 92 ALA A C 1
ATOM 658 O O . ALA A 1 92 ? 20.996 -4.668 -1.165 1.00 95.88 92 ALA A O 1
ATOM 659 N N . TRP A 1 93 ? 18.801 -4.702 -1.653 1.00 97.12 93 TRP A N 1
ATOM 660 C CA . TRP A 1 93 ? 18.407 -5.754 -0.712 1.00 97.12 93 TRP A CA 1
ATOM 661 C C . TRP A 1 93 ? 18.802 -5.445 0.738 1.00 97.12 93 TRP A C 1
ATOM 663 O O . TRP A 1 93 ? 19.219 -6.328 1.477 1.00 97.12 93 TRP A O 1
ATOM 673 N N . ASP A 1 94 ? 18.690 -4.191 1.168 1.00 97.94 94 ASP A N 1
ATOM 674 C CA . ASP A 1 94 ? 18.856 -3.845 2.578 1.00 97.94 94 ASP A CA 1
ATOM 675 C C . ASP A 1 94 ? 17.522 -4.035 3.338 1.00 97.94 94 ASP A C 1
ATOM 677 O O . ASP A 1 94 ? 16.551 -3.337 3.025 1.00 97.94 94 ASP A O 1
ATOM 681 N N 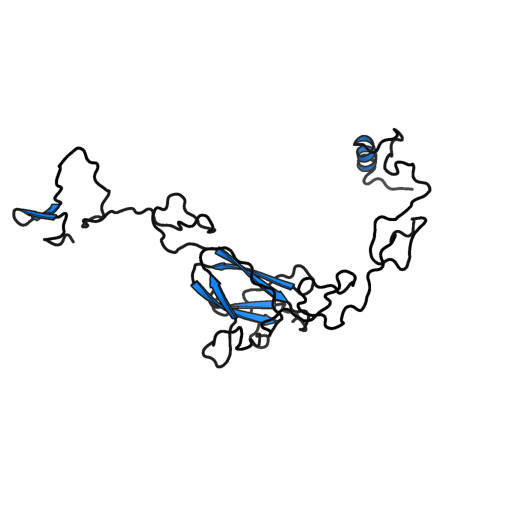. PRO A 1 95 ? 17.450 -4.944 4.335 1.00 98.12 95 PRO A N 1
ATOM 682 C CA . PRO A 1 95 ? 16.226 -5.229 5.086 1.00 98.12 95 PRO A CA 1
ATOM 683 C C . PRO A 1 95 ? 15.751 -4.081 5.987 1.00 98.12 95 PRO A C 1
ATOM 685 O O . PRO A 1 95 ? 14.615 -4.124 6.447 1.00 98.12 95 PRO A O 1
ATOM 688 N N . GLY A 1 96 ? 16.583 -3.071 6.259 1.00 97.81 96 GLY A N 1
ATOM 689 C CA . GLY A 1 96 ? 16.244 -1.945 7.137 1.00 97.81 96 GLY A CA 1
ATOM 690 C C . GLY A 1 96 ? 16.080 -0.601 6.428 1.00 97.81 96 GLY A C 1
ATOM 691 O O . GLY A 1 96 ? 15.685 0.375 7.060 1.00 97.81 96 GLY A O 1
ATOM 692 N N . SER A 1 97 ? 16.377 -0.515 5.129 1.00 97.12 97 SER A N 1
ATOM 693 C CA . SER A 1 97 ? 16.408 0.771 4.413 1.00 97.12 97 SER A CA 1
ATOM 694 C C . SER A 1 97 ? 15.029 1.313 4.025 1.00 97.12 97 SER A C 1
ATOM 696 O O . SER A 1 97 ? 14.899 2.502 3.728 1.00 97.12 97 SER A O 1
ATOM 698 N N . THR A 1 98 ? 13.992 0.473 3.987 1.00 98.12 98 THR A N 1
ATOM 699 C CA . THR A 1 98 ? 12.677 0.864 3.456 1.00 98.12 98 THR A CA 1
ATOM 700 C C . THR A 1 98 ? 11.547 0.499 4.420 1.00 98.12 98 THR A C 1
ATOM 702 O O . THR A 1 98 ? 10.928 -0.553 4.252 1.00 98.12 98 THR A O 1
ATOM 705 N N . PRO A 1 99 ? 11.281 1.335 5.443 1.00 98.25 99 PRO A N 1
ATOM 706 C CA . PRO A 1 99 ? 10.163 1.128 6.356 1.00 98.25 99 PRO A CA 1
ATOM 707 C C . PRO A 1 99 ? 8.825 1.346 5.644 1.00 98.25 99 PRO A C 1
ATOM 709 O O . PRO A 1 99 ? 8.668 2.270 4.843 1.00 98.25 99 PRO A O 1
ATOM 712 N N . MET A 1 100 ? 7.852 0.502 5.965 1.00 98.44 100 MET A N 1
ATOM 713 C CA . MET A 1 100 ? 6.463 0.613 5.529 1.00 98.44 100 MET A CA 1
ATOM 714 C C . MET A 1 100 ? 5.648 1.424 6.545 1.00 98.44 100 MET A C 1
ATOM 716 O O . MET A 1 100 ? 5.952 1.441 7.739 1.00 98.44 100 MET A O 1
ATOM 720 N N . SER A 1 101 ? 4.589 2.082 6.081 1.00 97.56 101 SER A N 1
ATOM 721 C CA . SER A 1 101 ? 3.667 2.856 6.924 1.00 97.56 101 SER A CA 1
ATOM 722 C C . SER A 1 101 ? 2.347 2.122 7.123 1.00 97.56 101 SER A C 1
ATOM 724 O O . SER A 1 101 ? 1.898 1.441 6.208 1.00 97.56 101 SER A O 1
ATOM 726 N N . THR A 1 102 ? 1.692 2.306 8.270 1.00 96.06 102 THR A N 1
ATOM 727 C CA . THR A 1 102 ? 0.366 1.730 8.535 1.00 96.06 102 THR A CA 1
ATOM 728 C C . THR A 1 102 ? -0.711 2.817 8.621 1.00 96.06 102 THR A C 1
ATOM 730 O O . THR A 1 102 ? -0.548 3.766 9.392 1.00 96.06 102 THR A O 1
ATOM 733 N N . PRO A 1 103 ? -1.811 2.717 7.850 1.00 93.31 103 PRO A N 1
ATOM 734 C CA . PRO A 1 103 ? -2.990 3.556 8.046 1.00 93.31 103 PRO A CA 1
ATOM 735 C C . PRO A 1 103 ? -3.912 3.052 9.176 1.00 93.31 103 PRO A C 1
ATOM 737 O O . PRO A 1 103 ? -4.898 3.718 9.486 1.00 93.31 103 PRO A O 1
ATOM 740 N N . GLY A 1 104 ? -3.604 1.908 9.799 1.00 91.56 104 GLY A N 1
ATOM 741 C CA . GLY A 1 104 ? -4.434 1.224 10.797 1.00 91.56 104 GLY A CA 1
ATOM 742 C C . GLY A 1 104 ? -4.858 -0.178 10.344 1.00 91.56 104 GLY A C 1
ATOM 743 O O . GLY A 1 104 ? -4.514 -0.606 9.244 1.00 91.56 104 GLY A O 1
ATOM 744 N N . 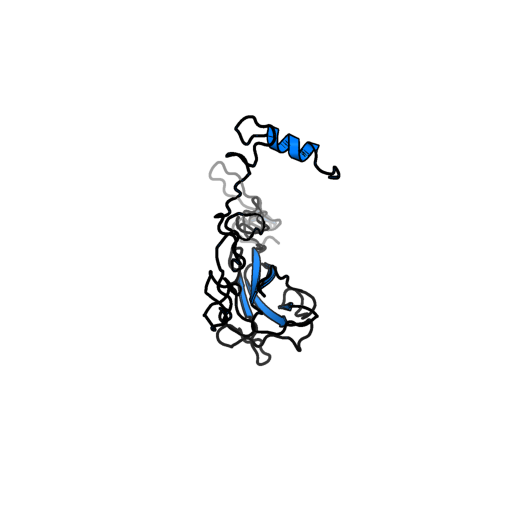LEU A 1 105 ? -5.610 -0.882 11.202 1.00 90.31 105 LEU A N 1
ATOM 745 C CA . LEU A 1 105 ? -6.133 -2.239 10.949 1.00 90.31 105 LEU A CA 1
ATOM 746 C C . LEU A 1 105 ? -5.050 -3.247 10.517 1.00 90.31 105 LEU A C 1
ATOM 748 O O . LEU A 1 105 ? -5.274 -4.041 9.610 1.00 90.31 105 LEU A O 1
ATOM 752 N N . ASP A 1 106 ? -3.854 -3.146 11.107 1.00 93.69 106 ASP A N 1
ATOM 753 C CA . ASP A 1 106 ? -2.675 -3.980 10.814 1.00 93.69 106 ASP A CA 1
ATOM 754 C C . ASP A 1 106 ? -2.229 -4.022 9.336 1.00 93.69 106 ASP A C 1
ATOM 756 O O . ASP A 1 106 ? -1.372 -4.825 8.955 1.00 93.69 106 ASP A O 1
ATOM 760 N N . LEU A 1 107 ? -2.740 -3.106 8.505 1.00 97.12 107 LEU A N 1
ATOM 761 C CA . LEU A 1 107 ? -2.306 -2.919 7.126 1.00 97.12 107 LEU A CA 1
ATOM 762 C C . LEU A 1 107 ? -0.984 -2.153 7.096 1.00 97.12 107 LEU A C 1
ATOM 764 O O . LEU A 1 107 ? -0.847 -1.110 7.734 1.00 97.12 107 LEU A O 1
ATOM 768 N N . TYR A 1 108 ? -0.040 -2.615 6.288 1.00 98.44 108 TYR A N 1
ATOM 769 C CA . TYR A 1 108 ? 1.198 -1.922 5.963 1.00 98.44 108 TYR A CA 1
ATOM 770 C C . TYR A 1 108 ? 1.273 -1.643 4.470 1.00 98.44 108 TYR A C 1
ATOM 772 O O . TYR A 1 108 ? 1.064 -2.529 3.641 1.00 98.44 108 TYR A O 1
ATOM 780 N N . GLU A 1 109 ? 1.634 -0.411 4.129 1.00 98.44 109 GLU A N 1
ATOM 781 C CA . GLU A 1 109 ? 1.745 0.059 2.757 1.00 98.44 109 GLU A CA 1
ATOM 782 C C . GLU A 1 109 ? 3.102 0.708 2.495 1.00 98.44 109 GLU A C 1
ATOM 784 O O . GLU A 1 109 ? 3.686 1.386 3.348 1.00 98.44 109 GLU A O 1
ATOM 789 N N . TYR A 1 110 ? 3.598 0.522 1.276 1.00 98.12 110 TYR A N 1
ATOM 790 C CA . TYR A 1 110 ? 4.736 1.269 0.764 1.00 98.12 110 TYR A CA 1
ATOM 791 C C . TYR A 1 110 ? 4.561 1.532 -0.722 1.00 98.12 110 TYR A C 1
ATOM 793 O O . TYR A 1 110 ? 4.205 0.635 -1.484 1.00 98.12 110 TYR A O 1
ATOM 801 N N . THR A 1 111 ? 4.815 2.772 -1.128 1.00 98.12 111 THR A N 1
ATOM 802 C CA . THR A 1 111 ? 4.646 3.206 -2.510 1.00 98.12 111 THR A CA 1
ATOM 803 C C . THR A 1 111 ? 5.992 3.586 -3.113 1.00 98.12 111 THR A C 1
ATOM 805 O O . THR A 1 111 ? 6.697 4.437 -2.572 1.00 98.12 111 THR A O 1
ATOM 808 N N . LEU A 1 112 ? 6.333 2.973 -4.246 1.00 96.56 112 LEU A N 1
ATOM 809 C CA . LEU A 1 112 ? 7.571 3.204 -4.989 1.00 96.56 112 LEU A CA 1
ATOM 810 C C . LEU A 1 112 ? 7.302 3.491 -6.466 1.00 96.56 112 LEU A C 1
ATOM 812 O O . LEU A 1 112 ? 6.207 3.251 -6.966 1.00 96.56 112 LEU A O 1
ATOM 816 N N . GLN A 1 113 ? 8.305 4.025 -7.159 1.00 97.25 113 GLN A N 1
ATOM 817 C CA . GLN A 1 113 ? 8.249 4.259 -8.599 1.00 97.25 113 GLN A CA 1
ATOM 818 C C . GLN A 1 113 ? 9.133 3.244 -9.309 1.00 97.25 113 GLN A C 1
ATOM 820 O O . GLN A 1 113 ? 10.319 3.134 -8.995 1.00 97.25 113 GLN A O 1
ATOM 825 N N . LEU A 1 114 ? 8.560 2.511 -10.256 1.00 95.88 114 LEU A N 1
ATOM 826 C CA . LEU A 1 114 ? 9.252 1.482 -11.024 1.00 95.88 114 LEU A CA 1
ATOM 827 C C . LEU A 1 114 ? 9.003 1.684 -12.515 1.00 95.88 114 LEU A C 1
ATOM 829 O O . LEU A 1 114 ? 7.942 2.155 -12.923 1.00 95.88 114 LEU A O 1
ATOM 833 N N . SER A 1 115 ? 9.992 1.323 -13.325 1.00 95.44 115 SER A N 1
ATOM 834 C CA . SER A 1 115 ? 9.830 1.247 -14.776 1.00 95.44 115 SER A CA 1
ATOM 835 C C . SER A 1 115 ? 9.137 -0.055 -15.171 1.00 95.44 115 SER A C 1
ATOM 837 O O . SER A 1 115 ? 8.904 -0.930 -14.338 1.00 95.44 115 SER A O 1
ATOM 839 N N . ASN A 1 116 ? 8.808 -0.203 -16.453 1.00 93.50 116 ASN A N 1
ATOM 840 C CA . ASN A 1 116 ? 8.332 -1.482 -16.972 1.00 93.50 116 ASN A CA 1
ATOM 841 C C . ASN A 1 116 ? 9.362 -2.591 -16.717 1.00 93.50 116 ASN A C 1
ATOM 843 O O . ASN A 1 116 ? 10.546 -2.434 -17.021 1.00 93.50 116 ASN A O 1
ATOM 847 N N . GLY A 1 117 ? 8.906 -3.724 -16.194 1.00 93.94 117 GLY A N 1
ATOM 848 C CA . GLY A 1 117 ? 9.781 -4.846 -15.873 1.00 93.94 117 GLY A CA 1
ATOM 849 C C . GLY A 1 117 ? 9.238 -5.734 -14.764 1.00 93.94 117 GLY A C 1
ATOM 850 O O . GLY A 1 117 ? 8.200 -5.449 -14.166 1.00 93.94 117 GLY A O 1
ATOM 851 N N . SER A 1 118 ? 9.967 -6.815 -14.498 1.00 95.19 118 SER A N 1
ATOM 852 C CA . SER A 1 118 ? 9.689 -7.730 -13.392 1.00 95.19 118 SER A CA 1
ATOM 853 C C . SER A 1 118 ? 10.654 -7.462 -12.242 1.00 95.19 118 SER A C 1
ATOM 855 O O . SER A 1 118 ? 11.866 -7.361 -12.446 1.00 95.19 118 SER A O 1
ATOM 857 N N . TYR A 1 119 ? 10.114 -7.342 -11.034 1.00 96.06 119 TYR A N 1
ATOM 858 C CA . TYR A 1 119 ? 10.863 -7.016 -9.827 1.00 96.06 119 TYR A CA 1
ATOM 859 C C . TYR A 1 119 ? 10.536 -8.019 -8.733 1.00 96.06 119 TYR A C 1
ATOM 861 O O . TYR A 1 119 ? 9.367 -8.269 -8.447 1.00 96.06 119 TYR A O 1
ATOM 869 N N . GLN A 1 120 ? 11.577 -8.545 -8.092 1.00 97.38 120 GLN A N 1
ATOM 870 C CA . GLN A 1 120 ? 11.434 -9.328 -6.874 1.00 97.38 120 GLN A CA 1
ATOM 871 C C . GLN A 1 120 ? 11.644 -8.457 -5.635 1.00 97.38 120 GLN A C 1
ATOM 873 O O . GLN A 1 120 ? 12.494 -7.559 -5.625 1.00 97.38 120 GLN A O 1
ATOM 878 N N . PHE A 1 121 ? 10.886 -8.753 -4.587 1.00 98.06 121 PHE A N 1
ATOM 879 C CA . PHE A 1 121 ? 10.981 -8.120 -3.278 1.00 98.06 121 PHE A CA 1
ATOM 880 C C . PHE A 1 121 ? 10.540 -9.095 -2.180 1.00 98.06 121 PHE A C 1
ATOM 882 O O . PHE A 1 121 ? 10.001 -10.167 -2.452 1.00 98.06 121 PHE A O 1
ATOM 889 N N . ILE A 1 122 ? 10.767 -8.729 -0.928 1.00 98.25 122 ILE A N 1
ATOM 890 C CA . ILE A 1 122 ? 10.371 -9.514 0.238 1.00 98.25 122 ILE A CA 1
ATOM 891 C C . ILE A 1 122 ? 9.996 -8.578 1.385 1.00 98.25 122 ILE A C 1
ATOM 893 O O . ILE A 1 122 ? 10.618 -7.526 1.561 1.00 98.25 122 ILE A O 1
ATOM 897 N N . TYR A 1 123 ? 8.970 -8.943 2.150 1.00 98.44 123 TYR A N 1
ATOM 898 C CA . TYR A 1 123 ? 8.609 -8.218 3.363 1.00 98.44 123 TYR A CA 1
ATOM 899 C C . TYR A 1 123 ? 9.477 -8.663 4.541 1.00 98.44 123 TYR A C 1
ATOM 901 O O . TYR A 1 123 ? 9.861 -9.829 4.649 1.00 98.44 123 TYR A O 1
ATOM 909 N N . ILE A 1 124 ? 9.774 -7.731 5.439 1.00 98.69 124 ILE A N 1
ATOM 910 C CA . ILE A 1 124 ? 10.589 -7.953 6.631 1.00 98.69 124 ILE A CA 1
ATOM 911 C C . ILE A 1 124 ? 9.795 -7.479 7.850 1.00 98.69 124 ILE A C 1
ATOM 913 O O . ILE A 1 124 ? 9.449 -6.304 7.950 1.00 98.69 124 ILE A O 1
ATOM 917 N N . ASN A 1 125 ? 9.533 -8.371 8.800 1.00 98.50 125 ASN A N 1
ATOM 918 C CA . ASN A 1 125 ? 9.023 -8.015 10.120 1.00 98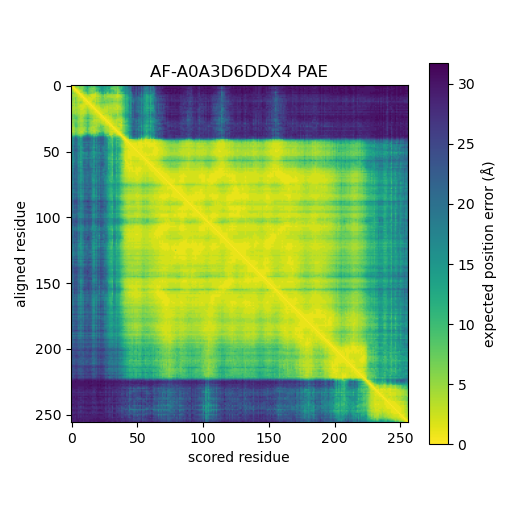.50 125 ASN A CA 1
ATOM 919 C C . ASN A 1 125 ? 10.201 -7.689 11.053 1.00 98.50 125 ASN A C 1
ATOM 921 O O . ASN A 1 125 ? 10.815 -8.568 11.656 1.00 98.50 125 ASN A O 1
ATOM 925 N N . GLY A 1 126 ? 10.545 -6.413 11.146 1.00 98.50 126 GLY A N 1
ATOM 926 C CA . GLY A 1 126 ? 11.774 -5.902 11.740 1.00 98.50 126 GLY A CA 1
ATOM 927 C C . GLY A 1 126 ? 12.629 -5.212 10.686 1.00 98.50 126 GLY A C 1
ATOM 928 O O . GLY A 1 126 ? 12.120 -4.779 9.660 1.00 98.50 126 GLY A O 1
ATOM 929 N N . ASN A 1 127 ? 13.933 -5.113 10.932 1.00 98.38 127 ASN A N 1
ATOM 930 C CA . ASN A 1 127 ? 14.903 -4.477 10.031 1.00 98.38 127 ASN A CA 1
ATOM 931 C C . ASN A 1 127 ? 16.149 -5.352 9.787 1.00 98.38 127 ASN A C 1
ATOM 933 O O . ASN A 1 127 ? 17.201 -4.857 9.384 1.00 98.38 127 ASN A O 1
ATOM 937 N N . THR A 1 128 ? 16.042 -6.656 10.058 1.00 98.31 128 THR A N 1
ATOM 938 C CA . THR A 1 128 ? 17.087 -7.659 9.826 1.00 98.31 128 THR A CA 1
ATOM 939 C C . THR A 1 128 ? 16.503 -8.868 9.103 1.00 98.31 128 THR A C 1
ATOM 941 O O . THR A 1 128 ? 15.295 -9.102 9.116 1.00 98.31 128 THR A O 1
ATOM 944 N N . TRP A 1 129 ? 17.373 -9.681 8.504 1.00 97.56 129 TRP A N 1
ATOM 945 C CA . TRP A 1 129 ? 16.975 -10.906 7.806 1.00 97.56 129 TRP A CA 1
ATOM 946 C C . TRP A 1 129 ? 16.355 -11.982 8.705 1.00 97.56 129 TRP A C 1
ATOM 948 O O . TRP A 1 129 ? 15.708 -12.889 8.192 1.00 97.56 129 TRP A O 1
ATOM 958 N N . ASP A 1 130 ? 16.489 -11.867 10.030 1.00 97.19 130 ASP A N 1
ATOM 959 C CA . ASP A 1 130 ? 15.813 -12.766 10.974 1.00 97.19 130 ASP A CA 1
ATOM 960 C C . ASP A 1 130 ? 14.283 -12.633 10.886 1.00 97.19 130 ASP A C 1
ATOM 962 O O . ASP A 1 130 ? 13.559 -13.586 11.165 1.00 97.19 130 ASP A O 1
ATOM 966 N N . GLY A 1 131 ? 13.800 -11.453 10.482 1.00 97.25 131 GLY A N 1
ATOM 967 C CA . GLY A 1 131 ? 12.385 -11.136 10.310 1.00 97.25 131 GLY A CA 1
ATOM 968 C C . GLY A 1 131 ? 11.853 -11.342 8.895 1.00 97.25 131 GLY A C 1
ATOM 969 O O . GLY A 1 131 ? 10.744 -10.896 8.605 1.00 97.25 131 GLY A O 1
ATOM 970 N N . GLN A 1 132 ? 12.632 -11.939 7.989 1.00 97.50 132 GLN A N 1
ATOM 971 C CA . GLN A 1 132 ? 12.202 -12.091 6.602 1.00 97.50 132 GLN A CA 1
ATOM 972 C C . GLN A 1 132 ? 10.955 -12.970 6.482 1.00 97.50 132 GLN A C 1
ATOM 974 O O . GLN A 1 132 ? 10.798 -13.980 7.174 1.00 97.50 132 GLN A O 1
ATOM 979 N N . GLU A 1 133 ? 10.079 -12.595 5.562 1.00 97.56 133 GLU A N 1
ATOM 980 C CA . GLU A 1 133 ? 8.911 -13.384 5.214 1.00 97.56 133 GLU A CA 1
ATOM 981 C C . GLU A 1 133 ? 9.291 -14.775 4.680 1.00 97.56 133 GLU A C 1
ATOM 983 O O . GLU A 1 133 ? 10.252 -14.944 3.933 1.00 97.56 133 GLU A O 1
ATOM 988 N N . SER A 1 134 ? 8.492 -15.787 5.016 1.00 96.31 134 SER A N 1
ATOM 989 C CA . SER A 1 134 ? 8.538 -17.090 4.343 1.00 96.31 134 SER A CA 1
ATOM 990 C C . SER A 1 134 ? 7.489 -17.129 3.232 1.00 96.31 134 SER A C 1
ATOM 992 O O . SER A 1 134 ? 6.340 -17.481 3.483 1.00 96.31 134 SER A O 1
ATOM 994 N N . VAL A 1 135 ? 7.868 -16.738 2.012 1.00 97.94 135 VAL A N 1
ATOM 995 C CA . VAL A 1 135 ? 6.946 -16.676 0.863 1.00 97.94 135 VAL A CA 1
ATOM 996 C C . VAL A 1 135 ? 6.625 -18.093 0.354 1.00 97.94 135 VAL A C 1
ATOM 998 O O . VAL A 1 135 ? 7.556 -18.851 0.056 1.00 97.94 135 VAL A O 1
ATOM 1001 N N . PRO A 1 136 ? 5.342 -18.483 0.219 1.00 97.56 136 PRO A N 1
ATOM 1002 C CA . PRO A 1 136 ? 4.981 -19.774 -0.362 1.00 97.56 136 PRO A CA 1
ATOM 1003 C C . PRO A 1 136 ? 5.321 -19.858 -1.855 1.00 97.56 136 PRO A C 1
ATOM 1005 O O . PRO A 1 136 ? 5.197 -18.880 -2.589 1.00 97.56 136 PRO A O 1
ATOM 1008 N N . ALA A 1 137 ? 5.668 -21.058 -2.326 1.00 96.69 137 ALA A N 1
ATOM 1009 C CA . ALA A 1 137 ? 6.015 -21.305 -3.729 1.00 96.69 137 ALA A CA 1
ATOM 1010 C C . ALA A 1 137 ? 4.891 -20.940 -4.720 1.00 96.69 137 ALA A C 1
ATOM 1012 O O . ALA A 1 137 ? 5.172 -20.570 -5.854 1.00 96.69 137 ALA A O 1
ATOM 1013 N N . ASP A 1 138 ? 3.626 -21.021 -4.294 1.00 96.38 138 ASP A N 1
ATOM 1014 C CA . ASP A 1 138 ? 2.459 -20.770 -5.151 1.00 96.38 138 ASP A CA 1
ATOM 1015 C C . ASP A 1 138 ? 2.309 -19.294 -5.568 1.00 96.38 138 ASP A C 1
ATOM 1017 O O . ASP A 1 138 ? 1.651 -18.999 -6.564 1.00 96.38 138 ASP A O 1
ATOM 1021 N N . CYS A 1 139 ? 2.919 -18.363 -4.828 1.00 95.06 139 CYS A N 1
ATOM 1022 C CA . CYS A 1 139 ? 2.901 -16.922 -5.115 1.00 95.06 139 CYS A CA 1
ATOM 1023 C C . CYS A 1 139 ? 4.287 -16.272 -5.037 1.00 95.06 139 CYS A C 1
ATOM 1025 O O . CYS A 1 139 ? 4.407 -15.045 -4.994 1.00 95.06 139 CYS A O 1
ATOM 1027 N N . GLY A 1 140 ? 5.331 -17.093 -4.990 1.00 95.88 140 GLY A N 1
ATOM 1028 C CA . GLY A 1 140 ? 6.709 -16.659 -4.905 1.00 95.88 140 GLY A CA 1
ATOM 1029 C C . GLY A 1 140 ? 7.502 -17.073 -6.139 1.00 95.88 140 GLY A C 1
ATOM 1030 O O . GLY A 1 140 ? 7.287 -18.138 -6.712 1.00 95.88 140 GLY A O 1
ATOM 1031 N N . ALA A 1 141 ? 8.458 -16.241 -6.530 1.00 97.12 141 ALA A N 1
ATOM 1032 C CA . ALA A 1 141 ? 9.471 -16.571 -7.520 1.00 97.12 141 ALA A CA 1
ATOM 1033 C C . ALA A 1 141 ? 10.730 -17.090 -6.812 1.00 97.12 141 ALA A C 1
ATOM 1035 O O . ALA A 1 141 ? 11.150 -16.527 -5.800 1.00 97.12 141 ALA A O 1
ATOM 1036 N N . ASP A 1 142 ? 11.328 -18.166 -7.334 1.00 96.94 142 ASP A N 1
ATOM 1037 C CA . ASP A 1 142 ? 12.564 -18.746 -6.789 1.00 96.94 142 ASP A CA 1
ATOM 1038 C C . ASP A 1 142 ? 13.664 -17.673 -6.742 1.00 96.94 142 ASP A C 1
ATOM 1040 O O . ASP A 1 142 ? 13.937 -16.988 -7.734 1.00 96.94 142 ASP A O 1
ATOM 1044 N N . ASN A 1 143 ? 14.278 -17.512 -5.571 1.00 93.94 143 ASN A N 1
ATOM 1045 C CA . ASN A 1 143 ? 15.320 -16.515 -5.340 1.00 93.94 143 ASN A CA 1
ATOM 1046 C C . ASN A 1 143 ? 16.742 -17.037 -5.623 1.00 93.94 143 ASN A C 1
ATOM 1048 O O . ASN A 1 143 ? 17.718 -16.308 -5.443 1.00 93.94 143 ASN A O 1
ATOM 1052 N N . GLY A 1 144 ? 16.889 -18.300 -6.033 1.00 94.25 144 GLY A N 1
ATOM 1053 C CA . GLY A 1 144 ? 18.172 -18.957 -6.291 1.00 94.25 144 GLY A CA 1
ATOM 1054 C C . GLY A 1 144 ? 18.968 -19.313 -5.030 1.00 94.25 144 GLY A C 1
ATOM 1055 O O . GLY A 1 144 ? 20.088 -19.814 -5.135 1.00 94.25 144 GLY A O 1
ATOM 1056 N N . LEU A 1 145 ? 18.406 -19.074 -3.843 1.00 93.25 145 LEU A N 1
ATOM 1057 C CA . LEU A 1 145 ? 19.003 -19.328 -2.527 1.00 93.25 145 LEU A CA 1
ATOM 1058 C C . LEU A 1 145 ? 18.228 -20.393 -1.732 1.00 93.25 145 LEU A C 1
ATOM 1060 O O . LEU A 1 145 ? 18.471 -20.575 -0.540 1.00 93.25 145 LEU A O 1
ATOM 1064 N N . GLY A 1 146 ? 17.316 -21.116 -2.388 1.00 92.06 146 GLY A N 1
ATOM 1065 C CA . GLY A 1 146 ? 16.495 -22.157 -1.766 1.00 92.06 146 GLY A CA 1
ATOM 1066 C C . GLY A 1 146 ? 15.235 -21.633 -1.074 1.00 92.06 146 GLY A C 1
ATOM 1067 O O . GLY A 1 146 ? 14.661 -22.348 -0.254 1.00 92.06 146 GLY A O 1
ATOM 1068 N N . GLY A 1 147 ? 14.812 -20.408 -1.392 1.00 95.12 147 GLY A N 1
ATOM 1069 C CA . GLY A 1 147 ? 13.545 -19.826 -0.957 1.00 95.12 147 GLY A CA 1
ATOM 1070 C C . GLY A 1 147 ? 12.856 -19.073 -2.092 1.00 95.12 147 GLY A C 1
ATOM 1071 O O . GLY A 1 147 ? 13.265 -19.155 -3.251 1.00 95.12 147 GLY A O 1
ATOM 1072 N N . PHE A 1 148 ? 11.820 -18.317 -1.748 1.00 98.19 148 PHE A N 1
ATOM 1073 C CA . PHE A 1 148 ? 11.052 -17.537 -2.709 1.00 98.19 148 PHE A CA 1
ATOM 1074 C C . PHE A 1 148 ? 10.988 -16.073 -2.283 1.00 98.19 148 PHE A C 1
ATOM 1076 O O . PHE A 1 148 ? 10.897 -15.769 -1.095 1.00 98.19 148 PHE A O 1
ATOM 1083 N N . ASN A 1 149 ? 11.015 -15.181 -3.266 1.00 97.88 149 ASN A N 1
ATOM 1084 C CA . ASN A 1 149 ? 10.672 -13.773 -3.110 1.00 97.88 149 ASN A CA 1
ATOM 1085 C C . ASN A 1 149 ? 9.290 -13.529 -3.719 1.00 97.88 149 ASN A C 1
ATOM 1087 O O . ASN A 1 149 ? 8.852 -14.274 -4.595 1.00 97.88 149 ASN A O 1
ATOM 1091 N N . ARG A 1 150 ? 8.614 -12.456 -3.319 1.00 97.75 150 ARG A N 1
ATOM 1092 C CA . ARG A 1 150 ? 7.440 -11.970 -4.052 1.00 97.75 150 ARG A CA 1
ATOM 1093 C C . ARG A 1 150 ? 7.899 -11.345 -5.366 1.00 97.75 150 ARG A C 1
ATOM 1095 O O . ARG A 1 150 ? 8.967 -10.739 -5.416 1.00 97.75 150 ARG A O 1
ATOM 1102 N N . GLU A 1 151 ? 7.103 -11.480 -6.420 1.00 96.25 151 GLU A N 1
ATOM 1103 C CA . GLU A 1 151 ? 7.392 -10.908 -7.737 1.00 96.25 151 GLU A CA 1
ATOM 1104 C C . GLU A 1 151 ? 6.230 -10.038 -8.213 1.00 96.25 151 GLU A C 1
ATOM 1106 O O . GLU A 1 151 ? 5.063 -10.395 -8.067 1.00 96.25 151 GLU A O 1
ATOM 1111 N N . ILE A 1 152 ? 6.560 -8.889 -8.795 1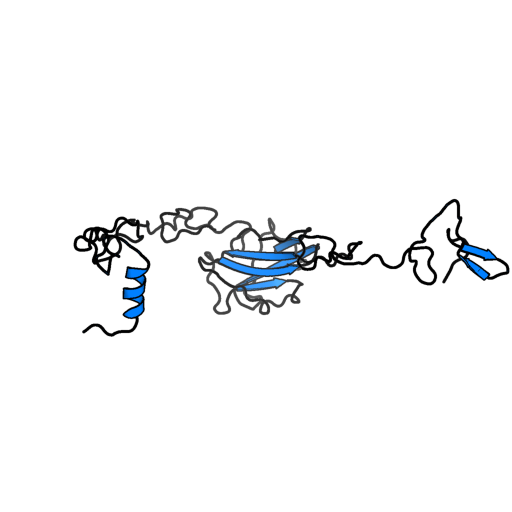.00 95.75 152 ILE A N 1
ATOM 1112 C CA . ILE A 1 152 ? 5.616 -8.001 -9.474 1.00 95.75 152 ILE A CA 1
ATOM 1113 C C . ILE A 1 152 ? 6.088 -7.748 -10.894 1.00 95.75 152 ILE A C 1
ATOM 1115 O O . ILE A 1 152 ? 7.287 -7.677 -11.156 1.00 95.75 152 ILE A O 1
ATOM 1119 N N . THR A 1 153 ? 5.140 -7.573 -11.809 1.00 95.81 153 THR A N 1
ATOM 1120 C CA . THR A 1 153 ? 5.420 -7.132 -13.176 1.00 95.81 153 THR A CA 1
ATOM 1121 C C . THR A 1 153 ? 4.686 -5.827 -13.434 1.00 95.81 153 THR A C 1
ATOM 1123 O O . THR A 1 153 ? 3.459 -5.777 -13.374 1.00 95.81 153 THR A O 1
ATOM 1126 N N . VAL A 1 154 ? 5.449 -4.775 -13.717 1.00 95.69 154 VAL A N 1
ATOM 1127 C CA . VAL A 1 154 ? 4.941 -3.450 -14.079 1.00 95.69 154 VAL A CA 1
ATOM 1128 C C . VAL A 1 154 ? 4.823 -3.386 -15.598 1.00 95.69 154 VAL A C 1
ATOM 1130 O O . VAL A 1 154 ? 5.802 -3.636 -16.306 1.00 95.69 154 VAL A O 1
ATOM 1133 N N . ALA A 1 155 ? 3.622 -3.077 -16.090 1.00 93.31 155 ALA A N 1
ATOM 1134 C CA . ALA A 1 155 ? 3.302 -3.063 -17.515 1.00 93.31 155 ALA A CA 1
ATOM 1135 C C . ALA A 1 155 ? 2.382 -1.883 -17.874 1.00 93.31 155 ALA A C 1
ATOM 1137 O O . ALA A 1 155 ? 1.178 -2.056 -18.056 1.00 93.31 155 ALA A O 1
ATOM 1138 N N . GLY A 1 156 ? 2.955 -0.684 -17.981 1.00 91.31 156 GLY A N 1
ATOM 1139 C CA . GLY A 1 156 ? 2.278 0.478 -18.568 1.00 91.31 156 GLY A CA 1
ATOM 1140 C C . GLY A 1 156 ? 1.212 1.135 -17.689 1.00 91.31 156 GLY A C 1
ATOM 1141 O O . GLY A 1 156 ? 0.322 1.798 -18.209 1.00 91.31 156 GLY A O 1
ATOM 1142 N N . ALA A 1 157 ? 1.219 0.900 -16.373 1.00 94.81 157 ALA A N 1
ATOM 1143 C CA . ALA A 1 157 ? 0.214 1.473 -15.484 1.00 94.81 157 ALA A CA 1
ATOM 1144 C C . ALA A 1 157 ? 0.684 1.562 -14.031 1.00 94.81 157 ALA A C 1
ATOM 1146 O O . ALA A 1 157 ? 1.417 0.701 -13.539 1.00 94.81 157 ALA A O 1
ATOM 1147 N N . ASN A 1 158 ? 0.172 2.577 -13.328 1.00 97.31 158 ASN A N 1
ATOM 1148 C CA . ASN A 1 158 ? 0.209 2.618 -11.870 1.00 97.31 158 ASN A CA 1
ATOM 1149 C C . ASN A 1 158 ? -0.587 1.434 -11.307 1.00 97.31 158 ASN A C 1
ATOM 1151 O O . ASN A 1 158 ? -1.654 1.100 -11.827 1.00 97.31 158 ASN A O 1
ATOM 1155 N N . MET A 1 159 ? -0.100 0.820 -10.232 1.00 96.38 159 MET A N 1
ATOM 1156 C CA . MET A 1 159 ? -0.724 -0.359 -9.640 1.00 96.38 159 MET A CA 1
ATOM 1157 C C . MET A 1 159 ? -0.754 -0.285 -8.115 1.00 96.38 159 MET A C 1
ATOM 1159 O O . MET A 1 159 ? 0.169 0.207 -7.470 1.00 96.38 159 MET A O 1
ATOM 1163 N N . THR A 1 160 ? -1.801 -0.856 -7.539 1.00 97.69 160 THR A N 1
ATOM 1164 C CA . THR A 1 160 ? -1.910 -1.132 -6.109 1.00 97.69 160 THR A CA 1
ATOM 1165 C C . THR A 1 160 ? -2.108 -2.633 -5.974 1.00 97.69 160 THR A C 1
ATOM 1167 O O . THR A 1 160 ? -3.071 -3.167 -6.520 1.00 97.69 160 THR A O 1
ATOM 1170 N N . LEU A 1 161 ? -1.180 -3.322 -5.310 1.00 96.81 161 LEU A N 1
ATOM 1171 C CA . LEU A 1 161 ? -1.242 -4.778 -5.156 1.00 96.81 161 LEU A CA 1
ATOM 1172 C C . LEU A 1 161 ? -2.364 -5.178 -4.217 1.00 96.81 161 LEU A C 1
ATOM 1174 O O . LEU A 1 161 ? -2.655 -4.443 -3.281 1.00 96.81 161 LEU A O 1
ATOM 1178 N N . ASP A 1 162 ? -2.966 -6.344 -4.416 1.00 96.44 162 ASP A N 1
ATOM 1179 C CA . ASP A 1 162 ? -3.918 -6.899 -3.454 1.00 96.44 162 ASP A CA 1
ATOM 1180 C C . ASP A 1 162 ? -3.278 -7.089 -2.076 1.00 96.44 162 ASP A C 1
ATOM 1182 O O . ASP A 1 162 ? -2.074 -7.322 -1.954 1.00 96.44 162 ASP A O 1
ATOM 1186 N N . VAL A 1 163 ? -4.094 -6.944 -1.031 1.00 96.88 163 VAL A N 1
ATOM 1187 C CA . VAL A 1 163 ? -3.641 -7.169 0.341 1.00 96.88 163 VAL A CA 1
ATOM 1188 C C . VAL A 1 163 ? -3.474 -8.670 0.559 1.00 96.88 163 VAL A C 1
ATOM 1190 O O . VAL A 1 163 ? -4.366 -9.462 0.260 1.00 96.88 163 VAL A O 1
ATOM 1193 N N . VAL A 1 164 ? -2.320 -9.052 1.087 1.00 97.12 164 VAL A N 1
ATOM 1194 C CA . VAL A 1 164 ? -1.933 -10.438 1.364 1.00 97.12 164 VAL A CA 1
ATOM 1195 C C . VAL A 1 164 ? -1.495 -10.555 2.812 1.00 97.12 164 VAL A C 1
ATOM 1197 O O . VAL A 1 164 ? -0.930 -9.613 3.362 1.00 97.12 164 VAL A O 1
ATOM 1200 N N . CYS A 1 165 ? -1.724 -11.713 3.420 1.00 97.81 165 CYS A N 1
ATOM 1201 C CA . CYS A 1 165 ? -1.236 -11.998 4.759 1.00 97.81 165 CYS A CA 1
ATOM 1202 C C . CYS A 1 165 ? 0.275 -12.242 4.738 1.00 97.81 165 CYS A C 1
ATOM 1204 O O . CYS A 1 165 ? 0.789 -12.886 3.814 1.00 97.81 165 CYS A O 1
ATOM 1206 N N . PHE A 1 166 ? 0.983 -11.794 5.772 1.00 97.81 166 PHE A N 1
ATOM 1207 C CA . PHE A 1 166 ? 2.404 -12.098 5.937 1.00 97.81 166 PHE A CA 1
ATOM 1208 C C . PHE A 1 166 ? 2.664 -13.610 5.933 1.00 97.81 166 PHE A C 1
ATOM 1210 O O . PHE A 1 166 ? 2.105 -14.362 6.731 1.00 97.81 166 PHE A O 1
ATOM 1217 N N . GLY A 1 167 ? 3.508 -14.065 5.006 1.00 97.00 167 GLY A N 1
ATOM 1218 C CA . GLY A 1 167 ? 3.812 -15.481 4.786 1.00 97.00 167 GLY A CA 1
ATOM 1219 C C . GLY A 1 167 ? 2.733 -16.259 4.024 1.00 97.00 167 GLY A C 1
ATOM 1220 O O . GLY A 1 167 ? 2.780 -17.487 3.997 1.00 97.00 167 GLY A O 1
ATOM 1221 N N . SER A 1 168 ? 1.763 -15.581 3.402 1.00 96.75 168 SER A N 1
ATOM 1222 C CA . SER A 1 168 ? 0.666 -16.200 2.647 1.00 96.75 168 SER A CA 1
ATOM 1223 C C . SER A 1 168 ? 0.488 -15.595 1.255 1.00 96.75 168 SER A C 1
ATOM 1225 O O . SER A 1 168 ? 0.861 -14.452 0.972 1.00 96.75 168 SER A O 1
ATOM 1227 N N . CYS A 1 169 ? -0.145 -16.375 0.382 1.00 96.19 169 CYS A N 1
ATOM 1228 C CA . CYS A 1 169 ? -0.590 -15.941 -0.940 1.00 96.19 169 CYS A CA 1
ATOM 1229 C C . CYS A 1 169 ? -1.981 -15.303 -0.931 1.00 96.19 169 CYS A C 1
ATOM 1231 O O . CYS A 1 169 ? -2.412 -14.760 -1.941 1.00 96.19 169 CYS A O 1
ATOM 1233 N N . SER A 1 170 ? -2.709 -15.420 0.176 1.00 96.00 170 SER A N 1
ATOM 1234 C CA . SER A 1 170 ? -4.085 -14.943 0.323 1.00 96.00 170 SER A CA 1
ATOM 1235 C C . SER A 1 170 ? -4.171 -13.896 1.425 1.00 96.00 170 SER A C 1
ATOM 1237 O O . SER A 1 170 ? -3.251 -13.768 2.235 1.00 96.00 170 SER A O 1
ATOM 1239 N N . ALA A 1 171 ? -5.276 -13.156 1.448 1.00 97.00 171 ALA A N 1
ATOM 1240 C CA . ALA A 1 171 ? -5.639 -12.277 2.554 1.00 97.00 171 ALA A CA 1
ATOM 1241 C C . ALA A 1 171 ? -5.612 -13.022 3.904 1.00 97.00 171 ALA A C 1
ATOM 1243 O O . ALA A 1 171 ? -5.768 -14.247 3.944 1.00 97.00 171 ALA A O 1
ATOM 1244 N N . CYS A 1 172 ? -5.391 -12.299 5.007 1.00 96.56 172 CYS A N 1
ATOM 1245 C CA . CYS A 1 172 ? -5.464 -12.913 6.330 1.00 96.56 172 CYS A CA 1
ATOM 1246 C C . CYS A 1 1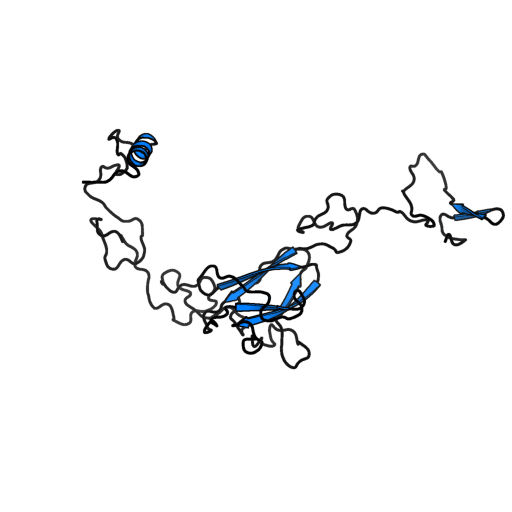72 ? -6.895 -13.386 6.609 1.00 96.56 172 CYS A C 1
ATOM 1248 O O . 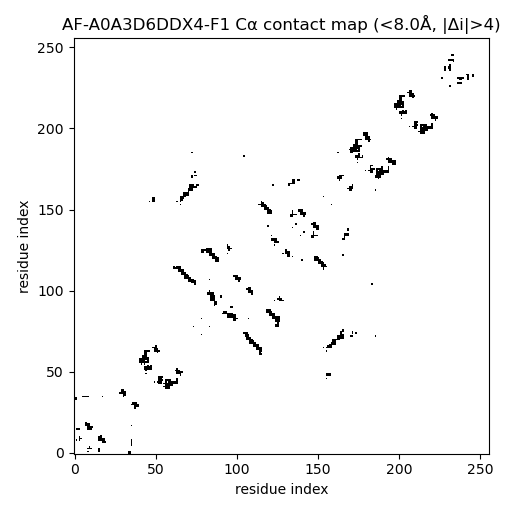CYS A 1 172 ? -7.868 -12.794 6.136 1.00 96.56 172 CYS A O 1
ATOM 1250 N N . ALA A 1 173 ? -7.022 -14.465 7.379 1.00 96.31 173 ALA A N 1
ATOM 1251 C CA . ALA A 1 173 ? -8.284 -14.755 8.039 1.00 96.31 173 ALA A CA 1
ATOM 1252 C C . ALA A 1 173 ? -8.479 -13.732 9.171 1.00 96.31 173 ALA A C 1
ATOM 1254 O O . ALA A 1 173 ? -7.496 -13.317 9.789 1.00 96.31 173 ALA A O 1
ATOM 1255 N N . GLY A 1 174 ? -9.713 -13.296 9.388 1.00 95.69 174 GLY A N 1
ATOM 1256 C CA . GLY A 1 174 ? -10.055 -12.244 10.340 1.00 95.69 174 GLY A CA 1
ATOM 1257 C C . GLY A 1 174 ? -11.548 -11.945 10.302 1.00 95.69 174 GLY A C 1
ATOM 1258 O O . GLY A 1 174 ? -12.290 -12.547 9.529 1.00 95.69 174 GLY A O 1
ATOM 1259 N N . CYS A 1 175 ? -12.015 -10.997 11.108 1.00 96.38 175 CYS A N 1
ATOM 1260 C CA . CYS A 1 175 ? -13.442 -10.716 11.167 1.00 96.38 175 CYS A CA 1
ATOM 1261 C C . CYS A 1 175 ? -13.948 -10.073 9.866 1.00 96.38 175 CYS A C 1
ATOM 1263 O O . CYS A 1 175 ? -13.516 -8.983 9.483 1.00 96.38 175 CYS A O 1
ATOM 1265 N N . THR A 1 176 ? -14.922 -10.728 9.226 1.00 96.62 176 THR A N 1
ATOM 1266 C CA . THR A 1 176 ? -15.560 -10.253 7.982 1.00 96.62 176 THR A CA 1
ATOM 1267 C C . THR A 1 176 ? -16.940 -9.626 8.201 1.00 96.62 176 THR A C 1
ATOM 1269 O O . THR A 1 176 ? -17.547 -9.144 7.244 1.00 96.62 176 THR A O 1
ATOM 1272 N N . ASP A 1 177 ? -17.445 -9.606 9.439 1.00 96.31 177 ASP A N 1
ATOM 1273 C CA . ASP A 1 177 ? -18.735 -8.999 9.769 1.00 96.31 177 ASP A CA 1
ATOM 1274 C C . ASP A 1 177 ? -18.592 -7.474 9.918 1.00 96.31 177 ASP A C 1
ATOM 1276 O O . ASP A 1 177 ? -18.004 -7.025 10.904 1.00 96.31 177 ASP A O 1
ATOM 1280 N N . PRO A 1 178 ? -19.157 -6.655 9.005 1.00 94.25 178 PRO A N 1
ATOM 1281 C CA . PRO A 1 178 ? -19.095 -5.195 9.100 1.00 94.25 178 PRO A CA 1
ATOM 1282 C C . PRO A 1 178 ? -19.831 -4.624 10.319 1.00 94.25 178 PRO A C 1
ATOM 1284 O O . PRO A 1 178 ? -19.732 -3.428 10.590 1.00 94.25 178 PRO A O 1
ATOM 1287 N N . LEU A 1 179 ? -20.593 -5.449 11.039 1.00 93.38 179 LEU A N 1
ATOM 1288 C CA . LEU A 1 179 ? -21.269 -5.096 12.279 1.00 93.38 179 LEU A CA 1
ATOM 1289 C C . LEU A 1 179 ? -20.504 -5.590 13.516 1.00 93.38 179 LEU A C 1
ATOM 1291 O O . LEU A 1 179 ? -21.101 -5.647 14.585 1.00 93.38 179 LEU A O 1
ATOM 1295 N N . SER A 1 180 ? -19.212 -5.921 13.413 1.00 95.44 180 SER A N 1
ATOM 1296 C CA . SER A 1 180 ? -18.333 -6.206 14.559 1.00 95.44 180 SER A CA 1
ATOM 1297 C C . SER A 1 180 ? -17.262 -5.128 14.722 1.00 95.44 180 SER A C 1
ATOM 1299 O O . SER A 1 180 ? -16.799 -4.544 13.744 1.00 95.44 180 SER A O 1
ATOM 1301 N N . ALA A 1 181 ? -16.820 -4.879 15.956 1.00 92.31 181 ALA A N 1
ATOM 1302 C CA . ALA A 1 181 ? -15.745 -3.924 16.239 1.00 92.31 181 ALA A CA 1
ATOM 1303 C C . ALA A 1 181 ? -14.387 -4.357 15.651 1.00 92.31 181 ALA A C 1
ATOM 1305 O O . ALA A 1 181 ? -13.545 -3.514 15.355 1.00 92.31 181 ALA A O 1
ATOM 1306 N N . GLU A 1 182 ? -14.182 -5.662 15.475 1.00 94.25 182 GLU A N 1
ATOM 1307 C CA . GLU A 1 182 ? -12.972 -6.275 14.919 1.00 94.25 182 GLU A CA 1
ATOM 1308 C C . GLU A 1 182 ? -12.978 -6.352 13.386 1.00 94.25 182 GLU A C 1
ATOM 1310 O O . GLU A 1 182 ? -12.048 -6.910 12.807 1.00 94.25 182 GLU A O 1
ATOM 1315 N N . PHE A 1 183 ? -14.018 -5.829 12.724 1.00 95.12 183 PHE A N 1
ATOM 1316 C CA . PHE A 1 183 ? -14.154 -5.891 11.273 1.00 95.12 183 PHE A CA 1
ATOM 1317 C C . PHE A 1 183 ? -12.894 -5.396 10.557 1.00 95.12 183 PHE A C 1
ATOM 1319 O O . PHE A 1 183 ? -12.495 -4.236 10.700 1.00 95.12 183 PHE A O 1
ATOM 1326 N N . SER A 1 184 ? -12.320 -6.257 9.716 1.00 94.44 184 SER A N 1
ATOM 1327 C CA . SER A 1 184 ? -11.265 -5.881 8.783 1.00 94.44 184 SER A CA 1
ATOM 1328 C C . SER A 1 184 ? -11.788 -6.000 7.352 1.00 94.44 184 SER A C 1
ATOM 1330 O O . SER A 1 184 ? -12.141 -7.098 6.916 1.00 94.44 184 SER A O 1
ATOM 1332 N N . PRO A 1 185 ? -11.775 -4.914 6.556 1.00 95.00 185 PRO A N 1
ATOM 1333 C CA . PRO A 1 185 ? -12.124 -4.988 5.140 1.00 95.00 185 PRO A CA 1
ATOM 1334 C C . PRO A 1 185 ? -11.073 -5.751 4.316 1.00 95.00 185 PRO A C 1
ATOM 1336 O O . PRO A 1 185 ? -11.273 -5.960 3.120 1.00 95.00 185 PRO A O 1
ATOM 1339 N N . PHE A 1 186 ? -9.949 -6.130 4.933 1.00 94.62 186 PHE A N 1
ATOM 1340 C CA . PHE A 1 186 ? -8.865 -6.887 4.315 1.00 94.62 186 PHE A CA 1
ATOM 1341 C C . PHE A 1 186 ? -8.903 -8.377 4.665 1.00 94.62 186 PHE A C 1
ATOM 1343 O O . PHE A 1 186 ? -8.124 -9.135 4.093 1.00 94.62 186 PHE A O 1
ATOM 1350 N N . ALA A 1 187 ? -9.806 -8.808 5.553 1.00 95.62 187 ALA A N 1
ATOM 1351 C CA . ALA A 1 187 ? -9.979 -10.218 5.873 1.00 95.62 187 ALA A CA 1
ATOM 1352 C C . ALA A 1 187 ? -10.601 -10.972 4.686 1.00 95.62 187 ALA A C 1
ATOM 1354 O O . ALA A 1 187 ? -11.648 -10.589 4.161 1.00 95.62 187 ALA A O 1
ATOM 1355 N N . GLY A 1 188 ? -9.948 -12.054 4.257 1.00 93.81 188 GLY A N 1
ATOM 1356 C CA . GLY A 1 188 ? -10.421 -12.892 3.150 1.00 93.81 188 GLY A CA 1
ATOM 1357 C C . GLY A 1 188 ? -11.447 -13.939 3.574 1.00 93.81 188 GLY A C 1
ATOM 1358 O O . GLY A 1 188 ? -12.295 -14.334 2.776 1.00 93.81 188 GLY A O 1
ATOM 1359 N N . GLU A 1 189 ? -11.369 -14.386 4.826 1.00 95.06 189 GLU A N 1
ATOM 1360 C CA . GLU A 1 189 ? -12.216 -15.428 5.401 1.00 95.06 189 GLU A CA 1
ATO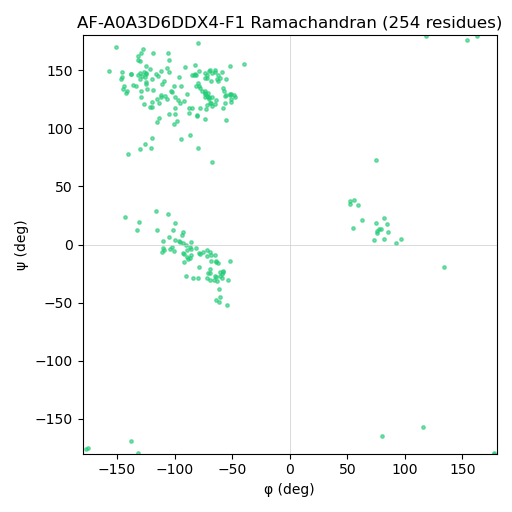M 1361 C C . GLU A 1 189 ? -12.471 -15.130 6.881 1.00 95.06 189 GLU A C 1
ATOM 1363 O O . GLU A 1 189 ? -11.576 -14.640 7.569 1.00 95.06 189 GLU A O 1
ATOM 1368 N N . ASP A 1 190 ? -13.676 -15.451 7.363 1.00 96.19 190 ASP A N 1
ATOM 1369 C CA . ASP A 1 190 ? -14.020 -15.319 8.780 1.00 96.19 190 ASP A CA 1
ATOM 1370 C C . ASP A 1 190 ? -13.313 -16.390 9.616 1.00 96.19 190 ASP A C 1
ATOM 1372 O O . ASP A 1 190 ? -13.529 -17.589 9.421 1.00 96.19 190 ASP A O 1
ATOM 1376 N N . ASP A 1 191 ? -12.493 -15.962 10.570 1.00 95.44 191 ASP A N 1
ATOM 1377 C CA . ASP A 1 191 ? -11.828 -16.835 11.543 1.00 95.44 191 ASP A CA 1
ATOM 1378 C C . ASP A 1 191 ? -12.585 -16.931 12.879 1.00 95.44 191 ASP A C 1
ATOM 1380 O O . ASP A 1 191 ? -12.133 -17.602 13.811 1.00 95.44 191 ASP A O 1
ATOM 1384 N N . GLY A 1 192 ? -13.748 -16.279 12.982 1.00 94.44 192 GLY A N 1
ATOM 1385 C CA . GLY A 1 192 ? -14.528 -16.203 14.211 1.00 94.44 192 GLY A CA 1
ATOM 1386 C C . GLY A 1 192 ? -14.008 -15.167 15.209 1.00 94.44 192 GLY A C 1
ATOM 1387 O O . GLY A 1 192 ? -14.445 -15.175 16.362 1.00 94.44 192 GLY A O 1
ATOM 1388 N N . SER A 1 193 ? -13.105 -14.271 14.796 1.00 94.50 193 SER A N 1
ATOM 1389 C CA . SER A 1 193 ? -12.659 -13.129 15.608 1.00 94.50 193 SER A CA 1
ATOM 1390 C C . SER A 1 193 ? -13.711 -12.022 15.757 1.00 94.50 193 SER A C 1
ATOM 1392 O O . SER A 1 193 ? -13.494 -11.104 16.546 1.00 94.50 193 SER A O 1
ATOM 1394 N N . CYS A 1 194 ? -14.866 -12.117 15.082 1.00 95.56 194 CYS A N 1
ATOM 1395 C CA . CYS A 1 194 ? -16.019 -11.225 15.260 1.00 95.56 194 CYS A CA 1
ATOM 1396 C C . CYS A 1 194 ? -16.681 -11.405 16.640 1.00 95.56 194 CYS A C 1
ATOM 1398 O O . CYS A 1 194 ? -17.763 -11.983 16.779 1.00 95.56 194 CYS A O 1
ATOM 1400 N N . ALA A 1 195 ? -15.994 -10.964 17.690 1.00 94.12 195 ALA A N 1
ATOM 1401 C CA . ALA A 1 195 ? -16.383 -11.199 19.073 1.00 94.12 195 ALA A CA 1
ATOM 1402 C C . ALA A 1 195 ? -17.291 -10.099 19.629 1.00 94.12 195 ALA A C 1
ATOM 1404 O O . ALA A 1 195 ? -18.079 -10.375 20.541 1.00 94.12 195 ALA A O 1
ATOM 1405 N N . THR A 1 196 ? -17.190 -8.876 19.101 1.00 93.12 196 THR A N 1
ATOM 1406 C CA . THR A 1 196 ? -17.839 -7.699 19.684 1.00 93.12 196 THR A CA 1
ATOM 1407 C C . THR A 1 196 ? -18.819 -7.063 18.696 1.00 93.12 196 THR A C 1
ATOM 1409 O O . THR A 1 196 ? -18.436 -6.168 17.941 1.00 93.12 196 THR A O 1
ATOM 1412 N N . PRO A 1 197 ? -20.108 -7.461 18.717 1.00 93.19 197 PRO A N 1
ATOM 1413 C CA . PRO A 1 197 ? -21.126 -6.840 17.881 1.00 93.19 197 PRO A CA 1
ATOM 1414 C C . PRO A 1 197 ? -21.242 -5.339 18.151 1.00 93.19 197 PRO A C 1
ATOM 1416 O O . PRO A 1 197 ? -21.317 -4.895 19.302 1.00 93.19 197 PRO A O 1
ATOM 1419 N N . LEU A 1 198 ? -21.313 -4.558 17.081 1.00 93.50 198 LEU A N 1
ATOM 1420 C CA . LEU A 1 198 ? -21.678 -3.156 17.125 1.00 93.50 198 LEU A CA 1
ATOM 1421 C C . LEU A 1 198 ? -23.148 -3.048 17.522 1.00 93.50 198 LEU A C 1
ATOM 1423 O O . LEU A 1 198 ? -24.046 -3.588 16.873 1.00 93.50 198 LEU A O 1
ATOM 1427 N N . VAL A 1 199 ? -23.393 -2.335 18.613 1.00 94.75 199 VAL A N 1
ATOM 1428 C CA . VAL A 1 199 ? -24.736 -1.998 19.064 1.00 94.75 199 VAL A CA 1
ATOM 1429 C C . VAL A 1 199 ? -24.998 -0.572 18.617 1.00 94.75 199 VAL A C 1
ATOM 1431 O O . VAL A 1 199 ? -24.373 0.368 19.106 1.00 94.75 199 VAL A O 1
ATOM 1434 N N . PHE A 1 200 ? -25.919 -0.429 17.675 1.00 94.12 200 PHE A N 1
ATOM 1435 C CA . PHE A 1 200 ? -26.359 0.865 17.176 1.00 94.12 200 PHE A CA 1
ATOM 1436 C C . PHE A 1 200 ? -27.343 1.510 18.155 1.00 94.12 200 PHE A C 1
ATOM 1438 O O . PHE A 1 200 ? -28.226 0.839 18.703 1.00 94.12 200 PHE A O 1
ATOM 1445 N N . GLY A 1 201 ? -27.165 2.801 18.406 1.00 94.69 201 GLY A N 1
ATOM 1446 C CA . GLY A 1 201 ? -28.060 3.601 19.234 1.00 94.69 201 GLY A CA 1
ATOM 1447 C C . GLY A 1 201 ? -27.402 4.897 19.682 1.00 94.69 201 GLY A C 1
ATOM 1448 O O . GLY A 1 201 ? -26.230 5.139 19.405 1.00 94.69 201 GLY A O 1
ATOM 1449 N N . CYS A 1 202 ? -28.144 5.708 20.432 1.00 95.56 202 CYS A N 1
ATOM 1450 C CA . CYS A 1 202 ? -27.605 6.963 20.928 1.00 95.56 202 CYS A CA 1
ATOM 1451 C C . CYS A 1 202 ? -26.488 6.746 21.963 1.00 95.56 202 CYS A C 1
ATOM 1453 O O . CYS A 1 202 ? -26.721 6.182 23.037 1.00 95.56 202 CYS A O 1
ATOM 1455 N N . THR A 1 203 ? -25.291 7.243 21.657 1.00 95.38 203 THR A N 1
ATOM 1456 C CA . THR A 1 203 ? -24.076 7.110 22.485 1.00 95.38 203 THR A CA 1
ATOM 1457 C C . THR A 1 203 ? -23.852 8.282 23.444 1.00 95.38 203 THR A C 1
ATOM 1459 O O . THR A 1 203 ? -22.971 8.224 24.302 1.00 95.38 203 THR A O 1
ATOM 1462 N N . TYR A 1 204 ? -24.663 9.336 23.336 1.00 91.06 204 TYR A N 1
ATOM 1463 C CA . TYR A 1 204 ? -24.541 10.557 24.130 1.00 91.06 204 TYR A CA 1
ATOM 1464 C C . TYR A 1 204 ? -25.311 10.447 25.455 1.00 91.06 204 TYR A C 1
ATOM 1466 O O . TYR A 1 204 ? -26.538 10.362 25.413 1.00 91.06 204 TYR A O 1
ATOM 1474 N N . PRO A 1 205 ? -24.646 10.510 26.628 1.00 91.88 205 PRO A N 1
ATOM 1475 C CA . PRO A 1 205 ? -25.306 10.374 27.933 1.00 91.88 205 PRO A CA 1
ATOM 1476 C C . PRO A 1 205 ? -26.381 11.426 28.233 1.00 91.88 205 PRO A C 1
ATOM 1478 O O . PRO A 1 205 ? -27.261 11.173 29.051 1.00 91.88 205 PRO A O 1
ATOM 1481 N N . ASP A 1 206 ? -26.301 12.587 27.578 1.00 87.69 206 ASP A N 1
ATOM 1482 C CA . ASP A 1 206 ? -27.235 13.706 27.753 1.00 87.69 206 ASP A CA 1
ATOM 1483 C C . ASP A 1 206 ? -28.487 13.600 26.861 1.00 87.69 206 ASP A C 1
ATOM 1485 O O . ASP A 1 206 ? -29.366 14.458 26.929 1.00 87.69 206 ASP A O 1
ATOM 1489 N N . ALA A 1 207 ? -28.583 12.574 26.011 1.00 90.69 207 ALA A N 1
ATOM 1490 C CA . ALA A 1 207 ? -29.768 12.319 25.201 1.00 90.69 207 ALA A CA 1
ATOM 1491 C C . ALA A 1 207 ? -30.837 11.552 25.991 1.00 90.69 207 ALA A C 1
ATOM 1493 O O . ALA A 1 207 ? -30.535 10.646 26.770 1.00 90.69 207 ALA A O 1
ATOM 1494 N N . ASP A 1 208 ? -32.110 11.827 25.718 1.00 90.44 208 ASP A N 1
ATOM 1495 C CA . ASP A 1 208 ? -33.239 11.159 26.377 1.00 90.44 208 ASP A CA 1
ATOM 1496 C C . ASP A 1 208 ? -33.293 9.658 26.096 1.00 90.44 208 ASP A C 1
ATOM 1498 O O . ASP A 1 208 ? -33.784 8.876 26.910 1.00 90.44 208 ASP A O 1
ATOM 1502 N N . ASN A 1 209 ? -32.834 9.255 24.913 1.00 93.00 209 ASN A N 1
ATOM 1503 C CA . ASN A 1 209 ? -32.773 7.868 24.470 1.00 93.00 209 ASN A CA 1
ATOM 1504 C C . ASN A 1 209 ? -31.340 7.319 24.480 1.00 93.00 209 ASN A C 1
ATOM 1506 O O . ASN A 1 209 ? -31.049 6.384 23.730 1.00 93.00 209 ASN A O 1
ATOM 1510 N N . TYR A 1 210 ? -30.463 7.876 25.324 1.00 94.56 210 TYR A N 1
ATOM 1511 C CA . TYR A 1 210 ? -29.133 7.328 25.567 1.00 94.56 210 TYR A CA 1
ATOM 1512 C C . TYR A 1 210 ? -29.196 5.819 25.836 1.00 94.56 210 TYR A C 1
ATOM 1514 O O . TYR A 1 210 ? -29.915 5.347 26.724 1.00 94.56 210 TYR A O 1
ATOM 1522 N N . ASN A 1 211 ? -28.402 5.059 25.089 1.00 95.62 211 ASN A N 1
ATOM 1523 C CA . ASN A 1 211 ? -28.252 3.628 25.262 1.00 95.62 211 ASN A CA 1
ATOM 1524 C C . ASN A 1 211 ? -26.817 3.319 25.694 1.00 95.62 211 ASN A C 1
ATOM 1526 O O . ASN A 1 211 ? -25.904 3.301 24.879 1.00 95.62 211 ASN A O 1
ATOM 1530 N N . ALA A 1 212 ? -26.625 2.984 26.972 1.00 95.50 212 ALA A N 1
ATOM 1531 C CA . ALA A 1 212 ? -25.306 2.638 27.508 1.00 95.50 212 ALA A CA 1
ATOM 1532 C C . ALA A 1 212 ? -24.682 1.368 26.898 1.00 95.50 212 ALA A C 1
ATOM 1534 O O . ALA A 1 212 ? -23.495 1.121 27.096 1.00 95.50 212 ALA A O 1
ATOM 1535 N N . ALA A 1 213 ? -25.471 0.541 26.204 1.00 93.00 213 ALA A N 1
ATOM 1536 C CA . ALA A 1 213 ? -24.957 -0.598 25.456 1.00 93.00 213 ALA A CA 1
ATOM 1537 C C . ALA A 1 213 ? -24.558 -0.231 24.019 1.00 93.00 213 ALA A C 1
ATOM 1539 O O . ALA A 1 213 ? -23.918 -1.058 23.378 1.00 93.00 213 ALA A O 1
ATOM 1540 N N . ALA A 1 214 ? -24.933 0.951 23.510 1.00 93.62 214 ALA A N 1
ATOM 1541 C CA . ALA A 1 214 ? -24.574 1.383 22.165 1.00 93.62 214 ALA A CA 1
ATOM 1542 C C . ALA A 1 214 ? -23.064 1.632 22.059 1.00 93.62 214 ALA A C 1
ATOM 1544 O O . ALA A 1 214 ? -22.482 2.380 22.843 1.00 93.62 214 ALA A O 1
ATOM 1545 N N . SER A 1 215 ? -22.442 0.993 21.073 1.00 91.44 215 SER A N 1
ATOM 1546 C CA . SER A 1 215 ? -21.031 1.148 20.710 1.00 91.44 215 SER A CA 1
ATOM 1547 C C . SER A 1 215 ? -20.844 1.876 19.377 1.00 91.44 215 SER A C 1
ATOM 1549 O O . SER A 1 215 ? -19.713 2.174 18.999 1.00 91.44 215 SER A O 1
ATOM 1551 N N . SER A 1 216 ? -21.938 2.188 18.675 1.00 93.06 216 SER A N 1
ATOM 1552 C CA . SER A 1 216 ? -21.935 2.950 17.429 1.00 93.06 216 SER A CA 1
ATOM 1553 C C . SER A 1 216 ? -23.137 3.894 17.376 1.00 93.06 216 SER A C 1
ATOM 1555 O O . SER A 1 216 ? -24.270 3.477 17.619 1.00 93.06 216 SER A O 1
ATOM 1557 N N . GLU A 1 217 ? -22.884 5.166 17.068 1.00 93.75 217 GLU A N 1
ATOM 1558 C CA . GLU A 1 217 ? -23.929 6.179 16.929 1.00 93.75 217 GLU A CA 1
ATOM 1559 C C . GLU A 1 217 ? -24.731 5.948 15.645 1.00 93.75 217 GLU A C 1
ATOM 1561 O O . GLU A 1 217 ? -24.161 5.850 14.557 1.00 93.75 217 GLU A O 1
ATOM 1566 N N . ASP A 1 218 ? -26.055 5.891 15.762 1.00 93.19 218 ASP A N 1
ATOM 1567 C CA . ASP A 1 218 ? -26.965 5.660 14.634 1.00 93.19 218 ASP A CA 1
ATOM 1568 C C . ASP A 1 218 ? -27.789 6.896 14.251 1.00 93.19 218 ASP A C 1
ATOM 1570 O O . ASP A 1 218 ? -28.626 6.838 13.347 1.00 93.19 218 ASP A O 1
ATOM 1574 N N . GLY A 1 219 ? -27.544 8.026 14.921 1.00 89.75 219 GLY A N 1
ATOM 1575 C CA . GLY A 1 219 ? -28.245 9.284 14.687 1.00 89.75 219 GLY A CA 1
ATOM 1576 C C . GLY A 1 219 ? -29.654 9.301 15.273 1.00 89.75 219 GLY A C 1
ATOM 1577 O O . GLY A 1 219 ? -30.424 10.210 14.967 1.00 89.75 219 GLY A O 1
ATOM 1578 N N . SER A 1 220 ? -30.013 8.317 16.105 1.00 91.88 220 SER A N 1
ATOM 1579 C CA . SER A 1 220 ? -31.323 8.266 16.755 1.00 91.88 220 SER A CA 1
ATOM 1580 C C . SER A 1 220 ? -31.437 9.186 17.968 1.00 91.88 220 SER A C 1
ATOM 1582 O O . SER A 1 220 ? -32.536 9.290 18.510 1.00 91.88 220 SER A O 1
ATOM 1584 N N . CYS A 1 221 ? -30.355 9.832 18.424 1.00 91.44 221 CYS A N 1
ATOM 1585 C CA . CYS A 1 221 ? -30.357 10.664 19.629 1.00 91.44 221 CYS A CA 1
ATOM 1586 C C . CYS A 1 221 ? -31.464 11.727 19.650 1.00 91.44 221 CYS A C 1
ATOM 1588 O O . CYS A 1 221 ? -31.601 12.538 18.736 1.00 91.44 221 CYS A O 1
ATOM 1590 N N . ILE A 1 222 ? -32.215 11.751 20.748 1.00 87.56 222 ILE A N 1
ATOM 1591 C CA . ILE A 1 222 ? -33.273 12.711 21.047 1.00 87.56 222 ILE A CA 1
ATOM 1592 C C . ILE A 1 222 ? -32.799 13.571 22.213 1.00 87.56 222 ILE A C 1
ATOM 1594 O O . ILE A 1 222 ? -32.400 13.046 23.248 1.00 87.56 222 ILE A O 1
ATOM 1598 N N . PHE A 1 223 ? -32.872 14.889 22.056 1.00 84.25 223 PHE A N 1
ATOM 1599 C CA . PHE A 1 223 ? -32.527 15.856 23.097 1.00 84.25 223 PHE A CA 1
ATOM 1600 C C . PHE A 1 223 ? -33.751 16.734 23.403 1.00 84.25 223 PHE A C 1
ATOM 1602 O O . PHE A 1 223 ? -33.913 17.822 22.846 1.00 84.25 223 PHE A O 1
ATOM 1609 N N . SER A 1 224 ? -34.660 16.255 24.254 1.00 74.00 224 SER A N 1
ATOM 1610 C CA . SER A 1 224 ? -35.875 16.967 24.653 1.00 74.00 224 SER A CA 1
ATOM 1611 C C . SER A 1 224 ? -35.520 18.099 25.615 1.00 74.00 224 SER A C 1
ATOM 1613 O O . SER A 1 224 ? -35.110 17.910 26.757 1.00 74.00 224 SER A O 1
ATOM 1615 N N . GLY A 1 225 ? -35.625 19.321 25.102 1.00 64.12 225 GLY A N 1
ATOM 1616 C CA . GLY A 1 225 ? -35.144 20.534 25.765 1.00 64.12 225 GLY A CA 1
ATOM 1617 C C . GLY A 1 225 ? -34.363 21.447 24.825 1.00 64.12 225 GLY A C 1
ATOM 1618 O O . GLY A 1 225 ? -34.276 22.645 25.086 1.00 64.12 225 GLY A O 1
ATOM 1619 N N . ALA A 1 226 ? -33.872 20.920 23.703 1.00 57.62 226 ALA A N 1
ATOM 1620 C CA . ALA A 1 226 ? -33.480 21.743 22.577 1.00 57.62 226 ALA A CA 1
ATOM 1621 C C . ALA A 1 226 ? -34.734 22.154 21.785 1.00 57.62 226 ALA A C 1
ATOM 1623 O O . ALA A 1 226 ? -35.661 21.362 21.621 1.00 57.62 226 ALA A O 1
ATOM 1624 N N . SER A 1 227 ? -34.776 23.409 21.342 1.00 62.25 227 SER A N 1
ATOM 1625 C CA . SER A 1 227 ? -35.699 23.917 20.318 1.00 62.25 227 SER A CA 1
ATOM 1626 C C . SER A 1 227 ? -35.897 22.895 19.179 1.00 62.25 227 SER A C 1
ATOM 1628 O O . SER A 1 227 ? -34.986 22.115 18.905 1.00 62.25 227 SER A O 1
ATOM 1630 N N . ASP A 1 228 ? -37.024 22.936 18.449 1.00 69.19 228 ASP A N 1
ATOM 1631 C CA . ASP A 1 228 ? -37.204 22.183 17.183 1.00 69.19 228 ASP A CA 1
ATOM 1632 C C . ASP A 1 228 ? -36.052 22.444 16.180 1.00 69.19 228 ASP A C 1
ATOM 1634 O O . ASP A 1 228 ? -35.864 21.711 15.209 1.00 69.19 228 ASP A O 1
ATOM 1638 N N . CYS A 1 229 ? -35.260 23.485 16.444 1.00 70.69 229 CYS A N 1
ATOM 1639 C CA . CYS A 1 229 ? -33.983 23.790 15.841 1.00 70.69 229 CYS A CA 1
ATOM 1640 C C . CYS A 1 229 ? -32.912 23.959 16.953 1.00 70.69 229 CYS A C 1
ATOM 1642 O O . CYS A 1 229 ? -32.687 25.072 17.419 1.00 70.69 229 CYS A O 1
ATOM 1644 N N . PRO A 1 230 ? -32.242 22.888 17.426 1.00 71.19 230 PRO A N 1
ATOM 1645 C CA . PRO A 1 230 ? -31.246 22.953 18.512 1.00 71.19 230 PRO A CA 1
ATOM 1646 C C . PRO A 1 230 ? -30.067 23.891 18.233 1.00 71.19 230 PRO A C 1
ATOM 1648 O O . PRO A 1 230 ? -29.381 24.345 19.145 1.00 71.19 230 PRO A O 1
ATOM 1651 N N . THR A 1 231 ? -29.820 24.125 16.949 1.00 76.94 231 THR A N 1
ATOM 1652 C CA . THR A 1 231 ? -28.756 24.955 16.396 1.00 76.94 231 THR A CA 1
ATOM 1653 C C . THR A 1 231 ? -29.233 26.348 15.991 1.00 76.94 231 THR A C 1
ATOM 1655 O O . THR A 1 231 ? -28.421 27.093 15.460 1.00 76.94 231 THR A O 1
ATOM 1658 N N . ASP A 1 232 ? -30.501 26.694 16.241 1.00 84.44 232 ASP A N 1
ATOM 1659 C CA . ASP A 1 232 ? -31.016 28.070 16.227 1.00 84.44 232 ASP A CA 1
ATOM 1660 C C . ASP A 1 232 ? -30.634 28.745 17.550 1.00 84.44 232 ASP A C 1
ATOM 1662 O O . ASP A 1 232 ? -31.363 28.712 18.546 1.00 84.44 232 ASP A O 1
ATOM 1666 N N . ILE A 1 233 ? -29.408 29.248 17.595 1.00 84.62 233 ILE A N 1
ATOM 1667 C CA . ILE A 1 233 ? -28.814 29.856 18.781 1.00 84.62 233 ILE A CA 1
ATOM 1668 C C . ILE A 1 233 ? -29.318 31.289 18.960 1.00 84.62 233 ILE A C 1
ATOM 1670 O O . ILE A 1 233 ? -29.378 31.768 20.098 1.00 84.62 233 ILE A O 1
ATOM 1674 N N . ASP A 1 234 ? -29.676 31.979 17.876 1.00 86.88 234 ASP A N 1
ATOM 1675 C CA . ASP A 1 234 ? -30.193 33.349 17.947 1.00 86.88 234 ASP A CA 1
ATOM 1676 C C . ASP A 1 234 ? -31.731 33.453 18.042 1.00 86.88 234 ASP A C 1
ATOM 1678 O O . ASP A 1 234 ? -32.250 34.518 18.397 1.00 86.88 234 ASP A O 1
ATOM 1682 N N . GLY A 1 235 ? -32.445 32.335 17.888 1.00 85.31 235 GLY A N 1
ATOM 1683 C CA . GLY A 1 235 ? -33.885 32.193 18.108 1.00 85.31 235 GLY A CA 1
ATOM 1684 C C . GLY A 1 235 ? -34.751 32.659 16.934 1.00 85.31 235 GLY A C 1
ATOM 1685 O O . GLY A 1 235 ? -35.906 33.045 17.159 1.00 85.31 235 GLY A O 1
ATOM 1686 N N . ASP A 1 236 ? -34.215 32.695 15.711 1.00 88.00 236 ASP A N 1
ATOM 1687 C CA . ASP A 1 236 ? -34.905 33.172 14.504 1.00 88.00 236 ASP A CA 1
ATOM 1688 C C . ASP A 1 236 ? -35.766 32.106 13.795 1.00 88.00 236 ASP A C 1
ATOM 1690 O O . ASP A 1 236 ? -36.510 32.414 12.854 1.00 88.00 236 ASP A O 1
ATOM 1694 N N . GLY A 1 237 ? -35.736 30.869 14.290 1.00 84.69 237 GLY A N 1
ATOM 1695 C CA . GLY A 1 237 ? -36.476 29.724 13.771 1.00 84.69 237 GLY A CA 1
ATOM 1696 C C . GLY A 1 237 ? -35.782 28.985 12.625 1.00 84.69 237 GLY A C 1
ATOM 1697 O O . GLY A 1 237 ? -36.428 28.153 11.982 1.00 84.69 237 GLY A O 1
ATOM 1698 N N . SER A 1 238 ? -34.508 29.268 12.339 1.00 86.12 238 SER A N 1
ATOM 1699 C CA . SER A 1 238 ? -33.701 28.610 11.301 1.00 86.12 238 SER A CA 1
ATOM 1700 C C . SER A 1 238 ? -32.329 28.185 11.838 1.00 86.12 238 SER A C 1
ATOM 1702 O O . SER A 1 238 ? -31.865 28.696 12.838 1.00 86.12 238 SER A O 1
ATOM 1704 N N . THR A 1 239 ? -31.658 27.227 11.183 1.00 88.19 239 THR A N 1
ATOM 1705 C CA . THR A 1 239 ? -30.203 27.047 11.362 1.00 88.19 239 THR A CA 1
ATOM 1706 C C . THR A 1 239 ? -29.494 27.738 10.206 1.00 88.19 239 THR A C 1
ATOM 1708 O O . THR A 1 239 ? -29.524 27.246 9.073 1.00 88.19 239 THR A O 1
ATOM 1711 N N . ALA A 1 240 ? -28.876 28.882 10.458 1.00 89.44 240 ALA A N 1
ATOM 1712 C CA . ALA A 1 240 ? -28.244 29.721 9.454 1.00 89.44 240 ALA A CA 1
ATOM 1713 C C . ALA A 1 240 ? -26.823 30.142 9.861 1.00 89.44 240 ALA A C 1
ATOM 1715 O O . ALA A 1 240 ? -26.272 29.779 10.897 1.00 89.44 240 ALA A O 1
ATOM 1716 N N . VAL A 1 241 ? -26.188 30.934 8.994 1.00 92.38 241 VAL A N 1
ATOM 1717 C CA . VAL A 1 241 ? -24.863 31.506 9.277 1.00 92.38 241 VAL A CA 1
ATOM 1718 C C . VAL A 1 241 ? -24.896 32.400 10.527 1.00 92.38 241 VAL A C 1
ATOM 1720 O O . VAL A 1 241 ? -23.870 32.520 11.189 1.00 92.38 241 VAL A O 1
ATOM 1723 N N . GLY A 1 242 ? -26.051 32.994 10.862 1.00 89.31 242 GLY A N 1
ATOM 1724 C CA . GLY A 1 242 ? -26.253 33.773 12.090 1.00 89.31 242 GLY A CA 1
ATOM 1725 C C . GLY A 1 242 ? -25.876 32.979 13.339 1.00 89.31 242 GLY A C 1
ATOM 1726 O O . GLY A 1 242 ? -24.981 33.395 14.076 1.00 89.31 242 GLY A O 1
ATOM 1727 N N . ASP A 1 243 ? -26.424 31.775 13.480 1.00 88.25 243 ASP A N 1
ATOM 1728 C CA . ASP A 1 243 ? -26.156 30.872 14.604 1.00 88.25 243 ASP A CA 1
ATOM 1729 C C . ASP A 1 243 ? -24.689 30.471 14.713 1.00 88.25 243 ASP A C 1
ATOM 1731 O O . ASP A 1 243 ? -24.079 30.516 15.786 1.00 88.25 243 ASP A O 1
ATOM 1735 N N . LEU A 1 244 ? -24.083 30.125 13.574 1.00 90.94 244 LEU A N 1
ATOM 1736 C CA . LEU A 1 244 ? -22.672 29.757 13.521 1.00 90.94 244 LEU A CA 1
ATOM 1737 C C . LEU A 1 244 ? -21.778 30.921 13.970 1.00 90.94 244 LEU A C 1
ATOM 1739 O O . LEU A 1 244 ? -20.782 30.708 14.662 1.00 90.94 244 LEU A O 1
ATOM 1743 N N . LEU A 1 245 ? -22.128 32.157 13.607 1.00 92.06 245 LEU A N 1
ATOM 1744 C CA . LEU A 1 245 ? -21.390 33.347 14.024 1.00 92.06 245 LEU A CA 1
ATOM 1745 C C . LEU A 1 245 ? -21.536 33.628 15.525 1.00 92.06 245 LEU A C 1
ATOM 1747 O O . LEU A 1 245 ? -20.579 34.128 16.120 1.00 92.06 245 LEU A O 1
ATOM 1751 N N . VAL A 1 246 ? -22.662 33.270 16.152 1.00 85.94 246 VAL A N 1
ATOM 1752 C CA . VAL A 1 246 ? -22.814 33.351 17.616 1.00 85.94 246 VAL A CA 1
ATOM 1753 C C . VAL A 1 246 ? -21.838 32.399 18.309 1.00 85.94 246 VAL A C 1
ATOM 1755 O O . VAL A 1 246 ? -21.099 32.825 19.200 1.00 85.94 246 VAL A O 1
ATOM 1758 N N . ILE A 1 247 ? -21.755 31.142 17.857 1.00 87.00 247 ILE A N 1
ATOM 1759 C CA . ILE A 1 247 ? -20.803 30.153 18.398 1.00 87.00 247 ILE A CA 1
ATOM 1760 C C . ILE A 1 247 ? -19.361 30.623 18.197 1.00 87.00 247 ILE A C 1
ATOM 1762 O O . ILE A 1 247 ? -18.571 30.633 19.141 1.00 87.00 247 ILE A O 1
ATOM 1766 N N . LEU A 1 248 ? -19.004 31.039 16.981 1.00 91.12 248 LEU A N 1
ATOM 1767 C CA . LEU A 1 248 ? -17.643 31.479 16.664 1.00 91.12 248 LEU A CA 1
ATOM 1768 C C . LEU A 1 248 ? -17.252 32.766 17.405 1.00 91.12 248 LEU A C 1
ATOM 1770 O O . LEU A 1 248 ? -16.083 32.939 17.740 1.00 91.12 248 LEU A O 1
ATOM 1774 N N . GLY A 1 249 ? -18.206 33.652 17.699 1.00 89.19 249 GLY A N 1
ATOM 1775 C CA . GLY A 1 249 ? -17.978 34.853 18.508 1.00 89.19 249 GLY A CA 1
ATOM 1776 C C . GLY A 1 249 ? -17.761 34.564 19.998 1.00 89.19 249 GLY A C 1
ATOM 1777 O O . GLY A 1 249 ? -17.046 35.308 20.674 1.00 89.19 249 GLY A O 1
ATOM 1778 N N . ALA A 1 250 ? -18.345 33.479 20.511 1.00 87.31 250 ALA A N 1
ATOM 1779 C CA . ALA A 1 250 ? -18.141 32.998 21.878 1.00 87.31 250 ALA A CA 1
ATOM 1780 C C . ALA A 1 250 ? -16.957 32.020 22.005 1.00 87.31 250 ALA A C 1
ATOM 1782 O O . ALA A 1 250 ? -16.533 31.705 23.119 1.00 87.31 250 ALA A O 1
ATOM 1783 N N . PHE A 1 251 ? -16.405 31.549 20.883 1.00 88.44 251 PHE A N 1
ATOM 1784 C CA . PHE A 1 251 ? -15.322 30.572 20.858 1.00 88.44 251 PHE A CA 1
ATOM 1785 C C . PHE A 1 251 ? -14.096 31.081 21.630 1.00 88.44 251 PHE A C 1
ATOM 1787 O O . PHE A 1 251 ? -13.486 32.092 21.282 1.00 88.44 251 PHE A O 1
ATOM 1794 N N . GLY A 1 252 ? -13.731 30.362 22.693 1.00 84.75 252 GLY A N 1
ATOM 1795 C CA . GLY A 1 252 ? -12.609 30.708 23.570 1.00 84.75 252 GLY A CA 1
ATOM 1796 C C . GLY A 1 252 ? -12.969 31.568 24.786 1.00 84.75 252 GLY A C 1
ATOM 1797 O O . GLY A 1 252 ? -12.073 31.898 25.563 1.00 84.75 252 GLY A O 1
ATOM 1798 N N . GLN A 1 253 ? -14.243 31.912 24.991 1.00 89.81 253 GLN A N 1
ATOM 1799 C CA . GLN A 1 253 ? -14.696 32.478 26.264 1.00 89.81 253 GLN A CA 1
ATOM 1800 C C . GLN A 1 253 ? -14.874 31.379 27.322 1.00 89.81 253 GLN A C 1
ATOM 1802 O O . GLN A 1 253 ? -15.170 30.229 27.003 1.00 89.81 253 GLN A O 1
ATOM 1807 N N . THR A 1 254 ? -14.664 31.721 28.593 1.00 83.88 254 THR A N 1
ATOM 1808 C CA . THR A 1 254 ? -14.844 30.799 29.723 1.00 83.88 254 THR A CA 1
ATOM 1809 C C . THR A 1 254 ? -16.279 30.857 30.232 1.00 83.88 254 THR A C 1
ATOM 1811 O O . THR A 1 254 ? -16.771 31.945 30.523 1.00 83.88 254 THR A O 1
ATOM 1814 N N . CYS A 1 255 ? -16.922 29.700 30.384 1.00 80.56 255 CYS A N 1
ATOM 1815 C CA . CYS A 1 255 ? -18.206 29.593 31.075 1.00 80.56 255 CYS A CA 1
ATOM 1816 C C . CYS A 1 255 ? -17.981 29.690 32.596 1.00 80.56 255 CYS A C 1
ATOM 1818 O O . CYS A 1 255 ? -17.087 29.015 33.111 1.00 80.56 255 CYS A O 1
ATOM 1820 N N . GLU A 1 256 ? -18.765 30.519 33.292 1.00 64.19 256 GLU A N 1
ATOM 1821 C CA . GLU A 1 256 ? -18.872 30.513 34.764 1.00 64.19 256 GLU A CA 1
ATOM 1822 C C . GLU A 1 256 ? -19.965 29.552 35.241 1.00 64.19 256 GLU A C 1
ATOM 1824 O O . GLU A 1 256 ? -21.015 29.468 34.560 1.00 64.19 256 GLU A O 1
#

pLDDT: mean 89.78, std 10.23, range [54.0, 98.69]

Sequence (256 aa):
MFVEGTSCTSTIDGFTNRTMDVTGAATLDVVCWNSCYACDVATGCTDPGALNYDDTAIADDGSCSYTVTLRLDMSNATISEAGVHVAGAFQAWDPGSTPMSTPGLDLYEYTLQLSNGSYQFIYINGNTWDGQESVPADCGADNGLGGFNREITVAGANMTLDVVCFGSCSACAGCTDPLSAEFSPFAGEDDGSCATPLVFGCTYPDADNYNAAASSEDGSCIFSGASDCPTDIDGDGSTAVGDLLVILGAFGQTCE

Nearest PDB structures (foldseek):
  7xsy-assembly1_C  TM=7.187E-01  e=4.883E-03  Crocosphaera subtropica ATCC 51142
  7xsy-assembly1_A  TM=6.832E-01  e=2.205E-02  Crocosphaera subtropica ATCC 51142
  8zqa-assembly1_E  TM=6.133E-01  e=2.643E-02  Rhodothermus profundi
  5gqx-assembly1_A  TM=5.888E-01  e=2.054E-01  Crocosphaera subtropica ATCC 51142
  5gqy-assembly1_A  TM=5.553E-01  e=1.194E-01  Crocosphaera subtropica ATCC 51142

Secondary structure (DSSP, 8-state):
-PPTT-TTEEEETTEEEE----SSS-PPPPB-TT-SSBS---EEB--TTSTTB-TT-SEE-S--EEEEEEEEE-TTSPPPTT-EEEEEGGGTT-TTS-B-EEEETTEEEEEEEEESEEEEEEEEESSSGGGB----TTTEEE-SSSSEEEEEEE-SS-EEPPPEETT-SSPPB----TTBTT--TT-SB--S---SB--BSB--TTSTTB-TT--B--S----BTB-SSTT-SSSSSS--HHHHHHHHHHTTPPP-